Protein AF-A0A0X8HWQ6-F1 (afdb_monomer)

Structure (mmCIF, N/CA/C/O backbone):
data_AF-A0A0X8HWQ6-F1
#
_entry.id   AF-A0A0X8HWQ6-F1
#
loop_
_atom_site.group_PDB
_atom_site.id
_atom_site.type_symbol
_atom_site.label_atom_id
_atom_site.label_alt_id
_atom_site.label_comp_id
_atom_site.label_asym_id
_atom_site.label_entity_id
_atom_site.label_seq_id
_atom_site.pdbx_PDB_ins_code
_atom_site.Cartn_x
_atom_site.Cartn_y
_atom_site.Cartn_z
_atom_site.occupancy
_atom_site.B_iso_or_equiv
_atom_site.auth_seq_id
_atom_site.auth_comp_id
_atom_site.auth_asym_id
_atom_site.auth_atom_id
_atom_site.pdbx_PDB_model_num
ATOM 1 N N . MET A 1 1 ? 27.243 -14.480 8.368 1.00 62.34 1 MET A N 1
ATOM 2 C CA . MET A 1 1 ?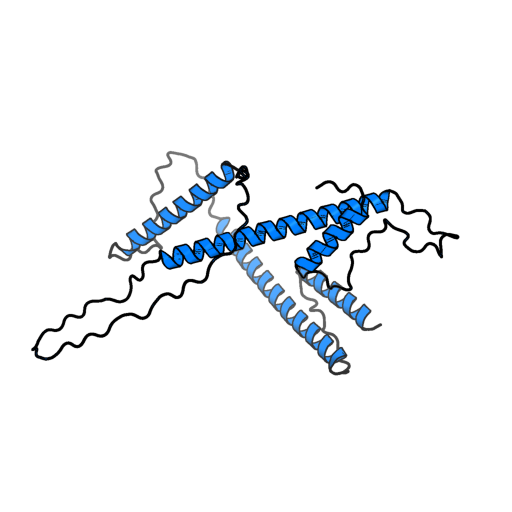 27.521 -14.953 7.000 1.00 62.34 1 MET A CA 1
ATOM 3 C C . MET A 1 1 ? 28.391 -13.895 6.353 1.00 62.34 1 MET A C 1
ATOM 5 O O . MET A 1 1 ? 27.913 -12.780 6.181 1.00 62.34 1 MET A O 1
ATOM 9 N N . LYS A 1 2 ? 29.676 -14.185 6.151 1.00 76.12 2 LYS A N 1
ATOM 10 C CA . LYS A 1 2 ? 30.555 -13.372 5.305 1.00 76.12 2 LYS A CA 1
ATOM 11 C C . LYS A 1 2 ? 30.780 -14.211 4.051 1.00 76.12 2 LYS A C 1
ATOM 13 O O . LYS A 1 2 ? 31.110 -15.381 4.201 1.00 76.12 2 LYS A O 1
ATOM 18 N N . TYR A 1 3 ? 30.517 -13.647 2.882 1.00 83.06 3 TYR A N 1
ATOM 19 C CA . TYR A 1 3 ? 30.797 -14.299 1.606 1.00 83.06 3 TYR A CA 1
ATOM 20 C C . TYR A 1 3 ? 32.154 -13.799 1.123 1.00 83.06 3 TYR A C 1
ATOM 22 O O . TYR A 1 3 ? 32.426 -12.601 1.227 1.00 83.06 3 TYR A O 1
ATOM 30 N N . GLU A 1 4 ? 33.009 -14.712 0.670 1.00 82.88 4 GLU A N 1
ATOM 31 C CA . GLU A 1 4 ? 34.334 -14.366 0.142 1.00 82.88 4 GLU A CA 1
ATOM 32 C C . GLU A 1 4 ? 34.218 -13.769 -1.261 1.00 82.88 4 GLU A C 1
ATOM 34 O O . GLU A 1 4 ? 34.945 -12.833 -1.596 1.00 82.88 4 GLU A O 1
ATOM 39 N N . ARG A 1 5 ? 33.240 -14.244 -2.044 1.00 86.19 5 ARG A N 1
ATOM 40 C CA . ARG A 1 5 ? 32.922 -13.739 -3.378 1.00 86.19 5 ARG A CA 1
ATOM 41 C C . ARG A 1 5 ? 31.515 -13.163 -3.432 1.00 86.19 5 ARG A C 1
ATOM 43 O O . ARG A 1 5 ? 30.609 -13.557 -2.698 1.00 86.19 5 ARG A O 1
ATOM 50 N N . LEU A 1 6 ? 31.348 -12.182 -4.310 1.00 83.94 6 LEU A N 1
ATOM 51 C CA . LEU A 1 6 ? 30.085 -11.480 -4.507 1.00 83.94 6 LEU A CA 1
ATOM 52 C C . LEU A 1 6 ? 29.064 -12.347 -5.266 1.00 83.94 6 LEU A C 1
ATOM 54 O O . LEU A 1 6 ? 27.869 -12.285 -4.988 1.00 83.94 6 LEU A O 1
ATOM 58 N N . GLU A 1 7 ? 29.563 -13.214 -6.143 1.00 85.06 7 GLU A N 1
ATOM 59 C CA . GLU A 1 7 ? 28.811 -14.243 -6.868 1.00 85.06 7 GLU A CA 1
ATOM 60 C C . GLU A 1 7 ? 28.155 -15.246 -5.914 1.00 85.06 7 GLU A C 1
ATOM 62 O O . GLU A 1 7 ? 26.958 -15.506 -6.017 1.00 85.06 7 GLU A O 1
ATOM 67 N N . ASP A 1 8 ? 28.896 -15.737 -4.915 1.00 88.88 8 ASP A N 1
ATOM 68 C CA . ASP A 1 8 ? 28.365 -16.644 -3.888 1.00 88.88 8 ASP A CA 1
ATOM 69 C C . ASP A 1 8 ? 27.225 -15.986 -3.098 1.00 88.88 8 ASP A C 1
ATOM 71 O O . ASP A 1 8 ? 26.228 -16.614 -2.738 1.00 88.88 8 ASP A O 1
ATOM 75 N N . ALA A 1 9 ? 27.348 -14.682 -2.832 1.00 88.94 9 ALA A N 1
ATOM 76 C CA . ALA A 1 9 ? 26.306 -13.927 -2.151 1.00 88.94 9 ALA A CA 1
ATOM 77 C C . ALA A 1 9 ? 25.065 -13.737 -3.040 1.00 88.94 9 ALA A C 1
ATOM 79 O O . ALA A 1 9 ? 23.938 -13.854 -2.553 1.00 88.94 9 ALA A O 1
ATOM 80 N N . ALA A 1 10 ? 25.260 -13.461 -4.332 1.00 88.62 10 ALA A N 1
ATOM 81 C CA . ALA A 1 10 ? 24.185 -13.288 -5.303 1.00 88.62 10 ALA A CA 1
ATOM 82 C C . ALA A 1 10 ? 23.425 -14.599 -5.557 1.00 88.62 10 ALA A C 1
ATOM 84 O O . ALA A 1 10 ? 22.195 -14.622 -5.493 1.00 88.62 10 ALA A O 1
ATOM 85 N N . THR A 1 11 ? 24.145 -15.703 -5.767 1.00 91.50 11 THR A N 1
ATOM 86 C CA . THR A 1 11 ? 23.572 -17.049 -5.929 1.00 91.50 11 THR A CA 1
ATOM 87 C C . THR A 1 11 ? 22.782 -17.463 -4.692 1.00 91.50 11 THR A C 1
ATOM 89 O O . THR A 1 11 ? 21.622 -17.858 -4.815 1.00 91.50 11 THR A O 1
ATOM 92 N N . PHE A 1 12 ? 23.335 -17.256 -3.492 1.00 92.81 12 PHE A N 1
ATOM 93 C CA . PHE A 1 12 ? 22.623 -17.515 -2.240 1.00 92.81 12 PHE A CA 1
ATOM 94 C C . PHE A 1 12 ? 21.320 -16.706 -2.120 1.00 92.81 12 PHE A C 1
ATOM 96 O O . PHE A 1 12 ? 20.290 -17.237 -1.696 1.00 92.81 12 PHE A O 1
ATOM 103 N N . ILE A 1 13 ? 21.341 -15.417 -2.478 1.00 91.44 13 ILE A N 1
ATOM 104 C CA . ILE A 1 13 ? 20.142 -14.568 -2.435 1.00 91.44 13 ILE A CA 1
ATOM 105 C C . ILE A 1 13 ? 19.110 -15.027 -3.468 1.00 91.44 13 ILE A C 1
ATOM 107 O O . ILE A 1 13 ? 17.935 -15.134 -3.118 1.00 91.44 13 ILE A O 1
ATOM 111 N N . ASN A 1 14 ? 19.532 -15.352 -4.691 1.00 91.38 14 ASN A N 1
ATOM 112 C CA . ASN A 1 14 ? 18.648 -15.859 -5.743 1.00 91.38 14 ASN A CA 1
ATOM 113 C C . ASN A 1 14 ? 17.977 -17.175 -5.322 1.00 91.38 14 ASN A C 1
ATOM 115 O O . ASN A 1 14 ? 16.756 -17.298 -5.426 1.00 91.38 14 ASN A O 1
ATOM 119 N N . GLU A 1 15 ? 18.725 -18.127 -4.752 1.00 93.44 15 GLU A N 1
ATOM 120 C CA . GLU A 1 15 ? 18.139 -19.355 -4.196 1.00 93.44 15 GLU A CA 1
ATOM 121 C C . GLU A 1 15 ? 17.117 -19.061 -3.097 1.00 93.44 15 GLU A C 1
ATOM 123 O O . GLU A 1 15 ? 16.050 -19.678 -3.045 1.00 93.44 15 GLU A O 1
ATOM 128 N N . ARG A 1 16 ? 17.428 -18.122 -2.198 1.00 91.81 16 ARG A N 1
ATOM 129 C CA . ARG A 1 16 ? 16.536 -17.774 -1.089 1.00 91.81 16 ARG A CA 1
ATOM 130 C C . ARG A 1 16 ? 15.257 -17.099 -1.580 1.00 91.81 16 ARG A C 1
ATOM 132 O O . ARG A 1 16 ? 14.184 -17.411 -1.068 1.00 91.81 16 ARG A O 1
ATOM 139 N N . LEU A 1 17 ? 15.357 -16.225 -2.579 1.00 90.50 17 LEU A N 1
ATOM 140 C CA . LEU A 1 17 ? 14.207 -15.586 -3.218 1.00 90.50 17 LEU A CA 1
ATOM 141 C C . LEU A 1 17 ? 13.327 -16.603 -3.953 1.00 90.50 17 LEU A C 1
ATOM 143 O O . LEU A 1 17 ? 12.106 -16.541 -3.806 1.00 90.50 17 LEU A O 1
ATOM 147 N N . ARG A 1 18 ? 13.922 -17.577 -4.655 1.00 93.12 18 ARG A N 1
ATOM 148 C CA . ARG A 1 18 ? 13.180 -18.686 -5.284 1.00 93.12 18 ARG A CA 1
ATOM 149 C C . ARG A 1 18 ? 12.477 -19.562 -4.255 1.00 93.12 18 ARG A C 1
ATOM 151 O O . ARG A 1 18 ? 11.286 -19.817 -4.389 1.00 93.12 18 ARG A O 1
ATOM 158 N N . ARG A 1 19 ? 13.166 -19.960 -3.176 1.00 92.00 19 ARG A N 1
ATOM 159 C CA . ARG A 1 19 ? 12.548 -20.742 -2.082 1.00 92.00 19 ARG A CA 1
ATOM 160 C C . ARG A 1 19 ? 11.380 -20.009 -1.425 1.00 92.00 19 ARG A C 1
ATOM 162 O O . ARG A 1 19 ? 10.446 -20.653 -0.962 1.00 92.00 19 ARG A O 1
ATOM 169 N N . ALA A 1 20 ? 11.437 -18.681 -1.372 1.00 88.69 20 ALA A N 1
ATOM 170 C CA . ALA A 1 20 ? 10.355 -17.854 -0.855 1.00 88.69 20 ALA A CA 1
ATOM 171 C C . ALA A 1 20 ? 9.254 -17.553 -1.895 1.00 88.69 20 ALA A C 1
ATOM 173 O O . ALA A 1 20 ? 8.233 -16.972 -1.535 1.00 88.69 20 ALA A O 1
ATOM 174 N N . GLY A 1 21 ? 9.436 -17.953 -3.159 1.00 91.38 21 GLY A N 1
ATOM 175 C CA . GLY A 1 21 ? 8.478 -17.741 -4.246 1.00 91.38 21 GLY A CA 1
ATOM 176 C C . GLY A 1 21 ? 8.440 -16.313 -4.797 1.00 91.38 21 GLY A C 1
ATOM 177 O O . GLY A 1 21 ? 7.489 -15.961 -5.488 1.00 91.38 21 GLY A O 1
ATOM 178 N N . TYR A 1 22 ? 9.440 -15.479 -4.492 1.00 89.50 22 TYR A N 1
ATOM 179 C CA . TYR A 1 22 ? 9.511 -14.095 -4.985 1.00 89.50 22 TYR A CA 1
ATOM 180 C C . TYR A 1 22 ? 10.109 -13.977 -6.389 1.00 89.50 22 TYR A C 1
ATOM 182 O O . TYR A 1 22 ? 9.910 -12.959 -7.042 1.00 89.50 22 TYR A O 1
ATOM 190 N N . LEU A 1 23 ? 10.855 -14.990 -6.830 1.00 90.06 23 LEU A N 1
ATOM 191 C CA . LEU A 1 23 ? 11.554 -15.015 -8.112 1.00 90.06 23 LEU A CA 1
ATOM 192 C C . LEU A 1 23 ? 11.145 -16.273 -8.879 1.00 90.06 23 LEU A C 1
ATOM 194 O O . LEU A 1 23 ? 11.060 -17.348 -8.276 1.00 90.06 23 LEU A O 1
ATOM 198 N N . ARG A 1 24 ? 10.913 -16.157 -10.189 1.00 88.06 24 ARG A N 1
ATOM 199 C CA . ARG A 1 24 ? 10.681 -17.329 -11.053 1.00 88.06 24 ARG A CA 1
ATOM 200 C C . ARG A 1 24 ? 11.999 -18.069 -11.304 1.00 88.06 24 ARG A C 1
ATOM 202 O O . ARG A 1 24 ? 13.070 -17.480 -11.198 1.00 88.06 24 ARG A O 1
ATOM 209 N N . ASP A 1 25 ? 11.938 -19.344 -11.692 1.00 84.62 25 ASP A N 1
ATOM 210 C CA . ASP A 1 25 ? 13.147 -20.159 -11.925 1.00 84.62 25 ASP A CA 1
ATOM 211 C C . ASP A 1 25 ? 14.063 -19.595 -13.025 1.00 84.62 25 ASP A C 1
ATOM 213 O O . ASP A 1 25 ? 15.276 -19.799 -12.991 1.00 84.62 25 ASP A O 1
ATOM 217 N N . ILE A 1 26 ? 13.480 -18.846 -13.964 1.00 81.31 26 ILE A N 1
ATOM 218 C CA . ILE A 1 26 ? 14.158 -18.239 -15.120 1.00 81.31 26 ILE A CA 1
ATOM 219 C C . ILE A 1 26 ? 14.784 -16.882 -14.759 1.00 81.31 26 ILE A C 1
ATOM 221 O O . ILE A 1 26 ? 15.701 -16.414 -15.426 1.00 81.31 26 ILE A O 1
ATOM 225 N N . GLU A 1 27 ? 14.306 -16.241 -13.696 1.00 82.50 27 GLU A N 1
ATOM 226 C CA . GLU A 1 27 ? 14.767 -14.922 -13.285 1.00 82.50 27 GLU A CA 1
ATOM 227 C C . GLU A 1 27 ? 15.983 -15.058 -12.355 1.00 82.50 27 GLU A C 1
ATOM 229 O O . GLU A 1 27 ? 16.068 -15.952 -11.501 1.00 82.50 27 GLU A O 1
ATOM 234 N N . THR A 1 28 ? 16.955 -14.165 -12.526 1.00 85.62 28 THR A N 1
ATOM 235 C CA . THR A 1 28 ? 18.129 -14.031 -11.661 1.00 85.62 28 THR A CA 1
ATOM 236 C C . THR A 1 28 ? 18.442 -12.557 -11.476 1.00 85.62 28 THR A C 1
ATOM 238 O O . THR A 1 28 ? 18.356 -11.760 -12.409 1.00 85.62 28 THR A O 1
ATOM 241 N N . ILE A 1 29 ? 18.814 -12.172 -10.257 1.00 82.31 29 ILE A N 1
ATOM 242 C CA . ILE A 1 29 ? 19.388 -10.848 -10.037 1.00 82.31 29 ILE A CA 1
ATOM 243 C C . ILE A 1 29 ? 20.798 -10.888 -10.622 1.00 82.31 29 ILE A C 1
ATOM 245 O O . ILE A 1 29 ? 21.680 -11.550 -10.070 1.00 82.31 29 ILE A O 1
ATOM 249 N N . CYS A 1 30 ? 20.983 -10.221 -11.760 1.00 77.38 30 CYS A N 1
ATOM 250 C CA . CYS A 1 30 ? 22.290 -10.035 -12.371 1.00 77.38 30 CYS A CA 1
ATOM 251 C C . CYS A 1 30 ? 23.086 -9.044 -11.528 1.00 77.38 30 CYS A C 1
ATOM 253 O O . CYS A 1 30 ? 22.694 -7.889 -11.359 1.00 77.38 30 CYS A O 1
ATOM 255 N N . VAL A 1 31 ? 24.207 -9.509 -10.992 1.00 77.88 31 VAL A N 1
ATOM 256 C CA . VAL A 1 31 ? 25.159 -8.672 -10.275 1.00 77.88 31 VAL A CA 1
ATOM 257 C C . VAL A 1 31 ? 26.395 -8.557 -11.156 1.00 77.88 31 VAL A C 1
ATOM 259 O O . VAL A 1 31 ? 26.845 -9.566 -11.696 1.00 77.88 31 VAL A O 1
ATOM 262 N N . HIS A 1 32 ? 26.918 -7.348 -11.359 1.00 68.69 32 HIS A N 1
ATOM 263 C CA . HIS A 1 32 ? 27.832 -7.018 -12.465 1.00 68.69 32 HIS A CA 1
ATOM 264 C C . HIS A 1 32 ? 29.280 -7.492 -12.214 1.00 68.69 32 HIS A C 1
ATOM 266 O O . HIS A 1 32 ? 30.237 -6.915 -12.722 1.00 68.69 32 HIS A O 1
ATOM 272 N N . GLY A 1 33 ? 29.446 -8.541 -11.406 1.00 59.03 33 GLY A N 1
ATOM 273 C CA . GLY A 1 33 ? 30.730 -9.041 -10.928 1.00 59.03 33 GLY A CA 1
ATOM 274 C C . GLY A 1 33 ? 31.423 -10.070 -11.821 1.00 59.03 33 GLY A C 1
ATOM 275 O O . GLY A 1 33 ? 32.586 -10.346 -11.555 1.00 59.03 33 GLY A O 1
ATOM 276 N N . ALA A 1 34 ? 30.771 -10.610 -12.859 1.00 49.91 34 ALA A N 1
ATOM 277 C CA . ALA A 1 34 ? 31.347 -11.687 -13.668 1.00 49.91 34 ALA A CA 1
ATOM 278 C C . ALA A 1 34 ? 31.183 -11.457 -15.185 1.00 49.91 34 ALA A C 1
ATOM 280 O O . ALA A 1 34 ? 30.053 -11.408 -15.679 1.00 49.91 34 ALA A O 1
ATOM 281 N N . PRO A 1 35 ? 32.283 -11.368 -15.956 1.00 52.19 35 PRO A N 1
ATOM 282 C CA . PRO A 1 35 ? 32.250 -11.530 -17.402 1.00 52.19 35 PRO A CA 1
ATOM 283 C C . PRO A 1 35 ? 32.156 -13.027 -17.743 1.00 52.19 35 PRO A C 1
ATOM 285 O O . PRO A 1 35 ? 33.162 -13.674 -18.010 1.00 52.19 35 PRO A O 1
ATOM 288 N N . GLU A 1 36 ? 30.954 -13.608 -17.766 1.00 53.09 36 GLU A N 1
ATOM 289 C CA . GLU A 1 36 ? 30.763 -15.005 -18.214 1.00 53.09 36 GLU A CA 1
ATOM 290 C C . GLU A 1 36 ? 30.677 -15.158 -19.748 1.00 53.09 36 GLU A C 1
ATOM 292 O O . GLU A 1 36 ? 30.089 -16.097 -20.280 1.00 53.09 36 GLU A O 1
ATOM 297 N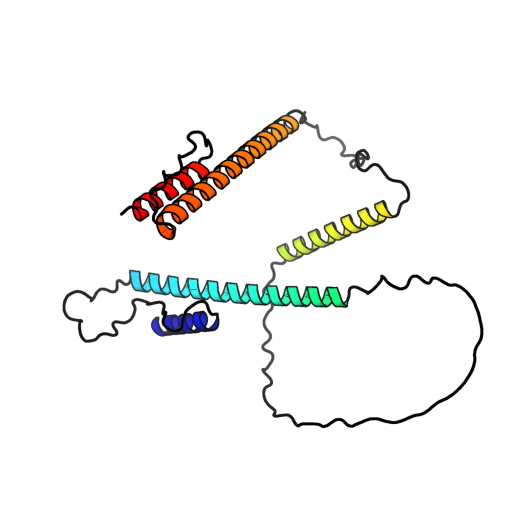 N . SER A 1 37 ? 31.293 -14.251 -20.507 1.00 47.66 37 SER A N 1
ATOM 298 C CA . SER A 1 37 ? 31.508 -14.459 -21.941 1.00 47.66 37 SER A CA 1
ATOM 299 C C . SER A 1 37 ? 32.945 -14.123 -22.324 1.00 47.66 37 SER A C 1
ATOM 301 O O . SER A 1 37 ? 33.258 -12.955 -22.551 1.00 47.66 37 SER A O 1
ATOM 303 N N . PRO A 1 38 ? 33.822 -15.136 -22.461 1.00 52.59 38 PRO A N 1
ATOM 304 C CA . PRO A 1 38 ? 35.199 -14.942 -22.916 1.00 52.59 38 PRO A CA 1
ATOM 305 C C . PRO A 1 38 ? 35.308 -14.565 -24.408 1.00 52.59 38 PRO A C 1
ATOM 307 O O . PRO A 1 38 ? 36.411 -14.480 -24.931 1.00 52.59 38 PRO A O 1
ATOM 310 N N . LEU A 1 39 ? 34.191 -14.342 -25.112 1.00 49.22 39 LEU A N 1
ATOM 311 C CA . LEU A 1 39 ? 34.161 -14.159 -26.568 1.00 49.22 39 LEU A CA 1
ATOM 312 C C . LEU A 1 39 ? 33.978 -12.709 -27.049 1.00 49.22 39 LEU A C 1
ATOM 314 O O . LEU A 1 39 ? 33.968 -12.484 -28.254 1.00 49.22 39 LEU A O 1
ATOM 318 N N . LEU A 1 40 ? 33.871 -11.721 -26.151 1.00 48.75 40 LEU A N 1
ATOM 319 C CA . LEU A 1 40 ? 33.749 -10.296 -26.517 1.00 48.75 40 LEU A CA 1
ATOM 320 C C . LEU A 1 40 ? 34.582 -9.376 -25.601 1.00 48.75 40 LEU A C 1
ATOM 322 O O . LEU A 1 40 ? 34.120 -8.324 -25.166 1.00 48.75 40 LEU A O 1
ATOM 326 N N . ALA A 1 41 ? 35.813 -9.779 -25.276 1.00 46.72 41 ALA A N 1
ATOM 327 C CA . ALA A 1 41 ? 36.667 -9.061 -24.324 1.00 46.72 41 ALA A CA 1
ATOM 328 C C . ALA A 1 41 ? 37.447 -7.862 -24.907 1.00 46.72 41 ALA A C 1
ATOM 330 O O . ALA A 1 41 ? 38.094 -7.151 -24.144 1.00 46.72 41 ALA A O 1
ATOM 331 N N . ASP A 1 42 ? 37.379 -7.587 -26.214 1.00 49.12 42 ASP A N 1
ATOM 332 C CA . ASP A 1 42 ? 38.475 -6.843 -26.852 1.00 49.12 42 ASP A CA 1
ATOM 333 C C . ASP A 1 42 ? 38.252 -5.374 -27.221 1.00 49.12 42 ASP A C 1
ATOM 335 O O . ASP A 1 42 ? 39.160 -4.794 -27.805 1.00 49.12 42 ASP A O 1
ATOM 339 N N . THR A 1 43 ? 37.144 -4.694 -26.885 1.00 49.19 43 THR A N 1
ATOM 340 C CA . THR A 1 43 ? 37.052 -3.271 -27.314 1.00 49.19 43 THR A CA 1
ATOM 341 C C . THR A 1 43 ? 36.463 -2.205 -26.390 1.00 49.19 43 THR A C 1
ATOM 343 O O . THR A 1 43 ? 36.720 -1.038 -26.668 1.00 49.19 43 THR A O 1
ATOM 346 N N . ALA A 1 44 ? 35.775 -2.491 -25.275 1.00 48.50 44 ALA A N 1
ATOM 347 C CA . ALA A 1 44 ? 35.334 -1.394 -24.378 1.00 48.50 44 ALA A CA 1
ATOM 348 C C . ALA A 1 44 ? 34.903 -1.780 -22.945 1.00 48.50 44 ALA A C 1
ATOM 350 O O . ALA A 1 44 ? 34.480 -0.913 -22.183 1.00 48.50 44 ALA A O 1
ATOM 351 N N . ALA A 1 45 ? 34.967 -3.054 -22.549 1.00 49.66 45 ALA A N 1
ATOM 352 C CA . ALA A 1 45 ? 34.210 -3.576 -21.399 1.00 49.66 45 ALA A CA 1
ATOM 353 C C . ALA A 1 45 ? 35.031 -3.778 -20.103 1.00 49.66 45 ALA A C 1
ATOM 355 O O . ALA A 1 45 ? 34.676 -4.597 -19.260 1.00 49.66 45 ALA A O 1
ATOM 356 N N . GLY A 1 46 ? 36.142 -3.053 -19.936 1.00 50.78 46 GLY A N 1
ATOM 357 C CA . GLY A 1 46 ? 37.135 -3.302 -18.879 1.00 50.78 46 GLY A CA 1
ATOM 358 C C . GLY A 1 46 ? 37.044 -2.444 -17.611 1.00 50.78 46 GLY A C 1
ATOM 359 O O . GLY A 1 46 ? 37.951 -2.513 -16.789 1.00 50.78 46 GLY A O 1
ATOM 360 N N . LEU A 1 47 ? 36.004 -1.624 -17.425 1.00 55.38 47 LEU A N 1
ATOM 361 C CA . LEU A 1 47 ? 35.813 -0.855 -16.187 1.00 55.38 47 LEU A CA 1
ATOM 362 C C . LEU A 1 47 ? 34.459 -1.182 -15.548 1.00 55.38 47 LEU A C 1
ATOM 364 O O . LEU A 1 47 ? 33.535 -0.369 -15.534 1.00 55.38 47 LEU A O 1
ATOM 368 N N . VAL A 1 48 ? 34.355 -2.362 -14.932 1.00 60.00 48 VAL A N 1
ATOM 369 C CA . VAL A 1 48 ? 33.481 -2.471 -13.758 1.00 60.00 48 VAL A CA 1
ATOM 370 C C . VAL A 1 48 ? 34.102 -1.551 -12.711 1.00 60.00 48 VAL A C 1
ATOM 372 O O . VAL A 1 48 ? 35.110 -1.878 -12.089 1.00 60.00 48 VAL A O 1
ATOM 375 N N . THR A 1 49 ? 33.567 -0.337 -12.596 1.00 73.38 49 THR A N 1
ATOM 376 C CA . THR A 1 49 ? 34.073 0.655 -11.646 1.00 73.38 49 THR A CA 1
ATOM 377 C C . THR A 1 49 ? 33.959 0.097 -10.227 1.00 73.38 49 THR A C 1
ATOM 379 O O . THR A 1 49 ? 32.972 -0.551 -9.881 1.00 73.38 49 THR A O 1
ATOM 382 N N . GLU A 1 50 ? 34.942 0.359 -9.364 1.00 75.88 50 GLU A N 1
ATOM 383 C CA . GLU A 1 50 ? 34.876 -0.029 -7.943 1.00 75.88 50 GLU A CA 1
ATOM 384 C C . GLU A 1 50 ? 33.578 0.460 -7.269 1.00 75.88 50 GLU A C 1
ATOM 386 O O . GLU A 1 50 ? 33.035 -0.200 -6.380 1.00 75.88 50 GLU A O 1
ATOM 391 N N . ALA A 1 51 ? 33.037 1.583 -7.753 1.00 78.00 51 ALA A N 1
ATOM 392 C CA . ALA A 1 51 ? 31.734 2.118 -7.376 1.00 78.00 51 ALA A CA 1
ATOM 393 C C . ALA A 1 51 ? 30.576 1.144 -7.665 1.00 78.00 51 ALA A C 1
ATOM 395 O O . ALA A 1 51 ? 29.691 0.989 -6.822 1.00 78.00 51 ALA A O 1
ATOM 396 N N . GLN A 1 52 ? 30.596 0.446 -8.804 1.00 80.88 52 GLN A N 1
ATOM 397 C CA . GLN A 1 52 ? 29.586 -0.553 -9.152 1.00 80.88 52 GLN A CA 1
ATOM 398 C C . GLN A 1 52 ? 29.654 -1.761 -8.214 1.00 80.88 52 GLN A C 1
ATOM 400 O O . GLN A 1 52 ? 28.631 -2.192 -7.691 1.00 80.88 52 GLN A O 1
ATOM 405 N N . ILE A 1 53 ? 30.860 -2.248 -7.905 1.00 82.50 53 ILE A N 1
ATOM 406 C CA . ILE A 1 53 ? 31.054 -3.351 -6.948 1.00 82.50 53 ILE A CA 1
ATOM 407 C C . ILE A 1 53 ? 30.570 -2.943 -5.549 1.00 82.50 53 ILE A C 1
ATOM 409 O O . ILE A 1 53 ? 29.965 -3.744 -4.831 1.00 82.50 53 ILE A O 1
ATOM 413 N N . ALA A 1 54 ? 30.825 -1.700 -5.133 1.00 83.94 54 ALA A N 1
ATOM 414 C CA . ALA A 1 54 ? 30.327 -1.174 -3.865 1.00 83.94 54 ALA A CA 1
ATOM 415 C C . ALA A 1 54 ? 28.791 -1.088 -3.839 1.00 83.94 54 ALA A C 1
ATOM 417 O O . ALA A 1 54 ? 28.178 -1.455 -2.831 1.00 83.94 54 ALA A O 1
ATOM 418 N N . ASN A 1 55 ? 28.174 -0.663 -4.944 1.00 86.06 55 ASN A N 1
ATOM 419 C CA . ASN A 1 55 ? 26.722 -0.615 -5.093 1.00 86.06 55 ASN A CA 1
ATOM 420 C C . ASN A 1 55 ? 26.109 -2.023 -5.033 1.00 86.06 55 ASN A C 1
ATOM 422 O O . ASN A 1 55 ? 25.207 -2.279 -4.237 1.00 86.06 55 ASN A O 1
ATOM 426 N N . ASP A 1 56 ? 26.683 -2.976 -5.761 1.00 86.56 56 ASP A N 1
ATOM 427 C CA . ASP A 1 56 ? 26.245 -4.369 -5.774 1.00 86.56 56 ASP A CA 1
ATOM 428 C C . ASP A 1 56 ? 26.335 -5.013 -4.374 1.00 86.56 56 ASP A C 1
ATOM 430 O O . ASP A 1 56 ? 25.400 -5.680 -3.918 1.00 86.56 56 ASP A O 1
ATOM 434 N N . LYS A 1 57 ? 27.410 -4.741 -3.618 1.00 87.94 57 LYS A N 1
ATOM 435 C CA . LYS A 1 57 ? 27.527 -5.150 -2.202 1.00 87.94 57 LYS A CA 1
ATOM 436 C C . LYS A 1 57 ? 26.416 -4.555 -1.340 1.00 87.94 57 LYS A C 1
ATOM 438 O O . LYS A 1 57 ? 25.905 -5.234 -0.442 1.00 87.94 57 LYS A O 1
ATOM 443 N N . LEU A 1 58 ? 26.064 -3.292 -1.573 1.00 88.94 58 LEU A N 1
ATOM 444 C CA . LEU A 1 58 ? 24.994 -2.617 -0.849 1.00 88.94 58 LEU A CA 1
ATOM 445 C C . LEU A 1 58 ? 23.641 -3.259 -1.166 1.00 88.94 58 LEU A C 1
ATOM 447 O O . LEU A 1 58 ? 22.923 -3.593 -0.224 1.00 88.94 58 LEU A O 1
ATOM 451 N N . VAL A 1 59 ? 23.339 -3.515 -2.441 1.00 88.62 59 VAL A N 1
ATOM 452 C CA . VAL A 1 59 ? 22.108 -4.191 -2.893 1.00 88.62 59 VAL A CA 1
ATOM 453 C C . VAL A 1 59 ? 21.984 -5.591 -2.284 1.00 88.62 59 VAL A C 1
ATOM 455 O O . VAL A 1 59 ? 20.952 -5.943 -1.714 1.00 88.62 59 VAL A O 1
ATOM 458 N N . ILE A 1 60 ? 23.053 -6.384 -2.311 1.00 88.00 60 ILE A N 1
ATOM 459 C CA . ILE A 1 60 ? 23.086 -7.719 -1.691 1.00 88.00 60 ILE A CA 1
ATOM 460 C C . ILE A 1 60 ? 22.813 -7.626 -0.181 1.00 88.00 60 ILE A C 1
ATOM 462 O O . ILE A 1 60 ? 22.049 -8.416 0.384 1.00 88.00 60 ILE A O 1
ATOM 466 N N . ASN A 1 61 ? 23.408 -6.645 0.501 1.00 90.38 61 ASN A N 1
ATOM 467 C CA . ASN A 1 61 ? 23.221 -6.458 1.939 1.00 90.38 61 ASN A CA 1
ATOM 468 C C . ASN A 1 61 ? 21.791 -6.007 2.281 1.00 90.38 61 ASN A C 1
ATOM 470 O O . ASN A 1 61 ? 21.193 -6.530 3.227 1.00 90.38 61 ASN A O 1
ATOM 474 N N . THR A 1 62 ? 21.220 -5.073 1.517 1.00 91.00 62 THR A N 1
ATOM 475 C CA . THR A 1 62 ? 19.837 -4.621 1.717 1.00 91.00 62 THR A CA 1
ATOM 476 C C . THR A 1 62 ? 18.853 -5.758 1.466 1.00 91.00 62 THR A C 1
ATOM 478 O O . THR A 1 62 ? 18.030 -6.023 2.343 1.00 91.00 62 THR A O 1
ATOM 481 N N . LEU A 1 63 ? 18.993 -6.510 0.370 1.00 90.38 63 LEU A N 1
ATOM 482 C CA . LEU A 1 63 ? 18.158 -7.681 0.080 1.00 90.38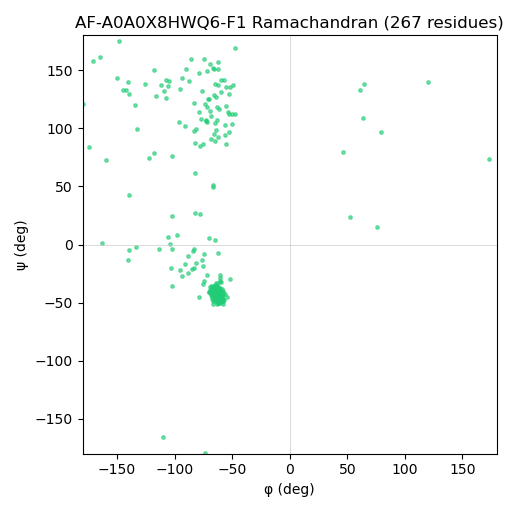 63 LEU A CA 1
ATOM 483 C C . LEU A 1 63 ? 18.231 -8.727 1.193 1.00 90.38 63 LEU A C 1
ATOM 485 O O . LEU A 1 63 ? 17.202 -9.191 1.684 1.00 90.38 63 LEU A O 1
ATOM 489 N N . ASN A 1 64 ? 19.433 -9.055 1.668 1.00 90.00 64 ASN A N 1
ATOM 490 C CA . ASN A 1 64 ? 19.587 -10.011 2.760 1.00 90.00 64 ASN A CA 1
ATOM 491 C C . ASN A 1 64 ? 18.938 -9.510 4.066 1.00 90.00 64 ASN A C 1
ATOM 493 O O . ASN A 1 64 ? 18.291 -10.283 4.776 1.00 90.00 64 ASN A O 1
ATOM 497 N N . LYS A 1 65 ? 19.071 -8.217 4.394 1.00 92.38 65 LYS A N 1
ATOM 498 C CA . LYS A 1 65 ? 18.395 -7.614 5.556 1.00 92.38 65 LYS A CA 1
ATOM 499 C C . LYS A 1 65 ? 16.875 -7.677 5.425 1.00 92.38 65 LYS A C 1
ATOM 501 O O . LYS A 1 65 ? 16.216 -8.039 6.398 1.00 92.38 65 LYS A O 1
ATOM 506 N N . LEU A 1 66 ? 16.335 -7.374 4.246 1.00 92.12 66 LEU A N 1
ATOM 507 C CA . LEU A 1 66 ? 14.899 -7.433 3.976 1.00 92.12 66 LEU A CA 1
ATOM 508 C C . LEU A 1 66 ? 14.370 -8.863 4.100 1.00 92.12 66 LEU A C 1
ATOM 510 O O . LEU A 1 66 ? 13.399 -9.081 4.820 1.00 92.12 66 LEU A O 1
ATOM 514 N N . LEU A 1 67 ? 15.054 -9.845 3.509 1.00 91.81 67 LEU A N 1
ATOM 515 C CA . LEU A 1 67 ? 14.684 -11.259 3.624 1.00 91.81 67 LEU A CA 1
ATOM 516 C C . LEU A 1 67 ? 14.675 -11.737 5.080 1.00 91.81 67 LEU A C 1
ATOM 518 O O . LEU A 1 67 ? 13.715 -12.361 5.527 1.00 91.81 67 LEU A O 1
ATOM 522 N N . ASN A 1 68 ? 15.700 -11.381 5.860 1.00 91.44 68 ASN A N 1
ATOM 523 C CA . ASN A 1 68 ? 15.732 -11.697 7.290 1.00 91.44 68 ASN A CA 1
ATOM 524 C C . ASN A 1 68 ? 14.601 -10.995 8.066 1.00 91.44 68 ASN A C 1
ATOM 526 O O . ASN A 1 68 ? 14.042 -11.576 8.997 1.00 91.44 68 ASN A O 1
ATOM 530 N N . GLY A 1 69 ? 14.263 -9.757 7.692 1.00 92.94 69 GLY A N 1
ATOM 531 C CA . GLY A 1 69 ? 13.155 -9.004 8.276 1.00 92.94 69 GLY A CA 1
ATOM 532 C C . GLY A 1 69 ? 11.800 -9.658 8.005 1.00 92.94 69 GLY A C 1
ATOM 533 O O . GLY A 1 69 ? 11.015 -9.843 8.935 1.00 92.94 69 GLY A O 1
ATOM 534 N N . ILE A 1 70 ? 11.557 -10.075 6.762 1.00 92.75 70 ILE A N 1
ATOM 535 C CA . ILE A 1 70 ? 10.341 -10.791 6.355 1.00 92.75 70 ILE A CA 1
ATOM 536 C C . ILE A 1 70 ? 10.213 -12.108 7.127 1.00 92.75 70 ILE A C 1
ATOM 538 O O . ILE A 1 70 ? 9.171 -12.360 7.728 1.00 92.75 70 ILE A O 1
ATOM 542 N N . GLU A 1 71 ? 11.275 -12.914 7.207 1.00 92.88 71 GLU A N 1
ATOM 543 C CA . GLU A 1 71 ? 11.249 -14.172 7.968 1.00 92.88 71 GLU A CA 1
ATOM 544 C C . GLU A 1 71 ? 10.987 -13.955 9.466 1.00 92.88 71 GLU A C 1
ATOM 546 O O . GLU A 1 71 ? 10.286 -14.747 10.105 1.00 92.88 71 GLU A O 1
ATOM 551 N N . ALA A 1 72 ? 11.541 -12.891 10.055 1.00 93.19 72 ALA A N 1
ATOM 552 C CA . ALA A 1 72 ? 11.288 -12.544 11.450 1.00 93.19 72 ALA A CA 1
ATOM 553 C C . ALA A 1 72 ? 9.819 -12.149 11.675 1.00 93.19 72 ALA A C 1
ATOM 555 O O . ALA A 1 72 ? 9.197 -12.620 12.632 1.00 93.19 72 ALA A O 1
ATOM 556 N N . LEU A 1 73 ? 9.251 -11.342 10.774 1.00 94.31 73 LEU A N 1
ATOM 557 C CA . LEU A 1 73 ? 7.841 -10.953 10.815 1.00 94.31 73 LEU A CA 1
ATOM 558 C C . LEU A 1 73 ? 6.913 -12.154 10.609 1.00 94.31 73 LEU A C 1
ATOM 560 O O . LEU A 1 73 ? 5.948 -12.308 11.355 1.00 94.31 73 LEU A O 1
ATOM 564 N N . GLN A 1 74 ? 7.233 -13.054 9.679 1.00 94.44 74 GLN A N 1
ATOM 565 C CA . GLN A 1 74 ? 6.469 -14.280 9.450 1.00 94.44 74 GLN A CA 1
ATOM 566 C C . GLN A 1 74 ? 6.476 -15.187 10.690 1.00 94.44 74 GLN A C 1
ATOM 568 O O . GLN A 1 74 ? 5.427 -15.679 11.111 1.00 94.44 74 GLN A O 1
ATOM 573 N N . LYS A 1 75 ? 7.631 -15.347 11.349 1.00 94.06 75 LYS A N 1
ATOM 574 C CA . LYS A 1 75 ? 7.726 -16.067 12.633 1.00 94.06 75 LYS A CA 1
ATOM 575 C C . LYS A 1 75 ? 6.893 -15.401 13.727 1.00 94.06 75 LYS A C 1
ATOM 577 O O . LYS A 1 75 ? 6.249 -16.094 14.515 1.00 94.06 75 LYS A O 1
ATOM 582 N N . GLN A 1 76 ? 6.889 -14.071 13.785 1.00 95.81 76 GLN A N 1
ATOM 583 C CA . GLN A 1 76 ? 6.084 -13.322 14.748 1.00 95.81 76 GLN A CA 1
ATOM 584 C C . GLN A 1 76 ? 4.583 -13.503 14.497 1.00 95.81 76 GLN A C 1
ATOM 586 O O . GLN A 1 76 ? 3.832 -13.679 15.457 1.00 95.81 76 GLN A O 1
ATOM 591 N N . LEU A 1 77 ? 4.157 -13.505 13.234 1.00 95.00 77 LEU A N 1
ATOM 592 C CA . LEU A 1 77 ? 2.772 -13.744 12.840 1.00 95.00 77 LEU A CA 1
ATOM 593 C C . LEU A 1 77 ? 2.327 -15.148 13.268 1.00 95.00 77 LEU A C 1
ATOM 595 O O . LEU A 1 77 ? 1.349 -15.275 14.002 1.00 95.00 77 LEU A O 1
ATOM 599 N N . LEU A 1 78 ? 3.108 -16.183 12.948 1.00 96.50 78 LEU A N 1
ATOM 600 C CA . LEU A 1 78 ? 2.827 -17.561 13.375 1.00 96.50 78 LEU A CA 1
ATOM 601 C C . LEU A 1 78 ? 2.746 -17.700 14.905 1.00 96.50 78 LEU A C 1
ATOM 603 O O . LEU A 1 78 ? 1.872 -18.390 15.435 1.00 96.50 78 LEU A O 1
ATOM 607 N N . ALA A 1 79 ? 3.621 -17.012 15.644 1.00 94.56 79 ALA A N 1
ATOM 608 C CA . ALA A 1 79 ? 3.571 -16.995 17.105 1.00 94.56 79 ALA A CA 1
ATOM 609 C C . ALA A 1 79 ? 2.300 -16.308 17.642 1.00 94.56 79 ALA A C 1
ATOM 611 O O . ALA A 1 79 ? 1.718 -16.758 18.635 1.00 94.56 79 ALA A O 1
ATOM 612 N N . GLN A 1 80 ? 1.849 -15.229 16.994 1.00 95.56 80 GLN A N 1
ATOM 613 C CA . GLN A 1 80 ? 0.598 -14.553 17.342 1.00 95.56 80 GLN A CA 1
ATOM 614 C C . GLN A 1 80 ? -0.621 -15.424 17.037 1.00 95.56 80 GLN A C 1
ATOM 616 O O . GLN A 1 80 ? -1.504 -15.535 17.887 1.00 95.56 80 GLN A O 1
ATOM 621 N N . GLU A 1 81 ? -0.649 -16.100 15.891 1.00 95.69 81 GLU A N 1
ATOM 622 C CA . GLU A 1 81 ? -1.710 -17.049 15.545 1.00 95.69 81 GLU A CA 1
ATOM 623 C C . GLU A 1 81 ? -1.788 -18.208 16.541 1.00 95.69 81 GLU A C 1
ATOM 625 O O . GLU A 1 81 ? -2.876 -18.556 17.004 1.00 95.69 81 GLU A O 1
ATOM 630 N N . GLY A 1 82 ? -0.641 -18.771 16.936 1.00 95.12 82 GLY A N 1
ATOM 631 C CA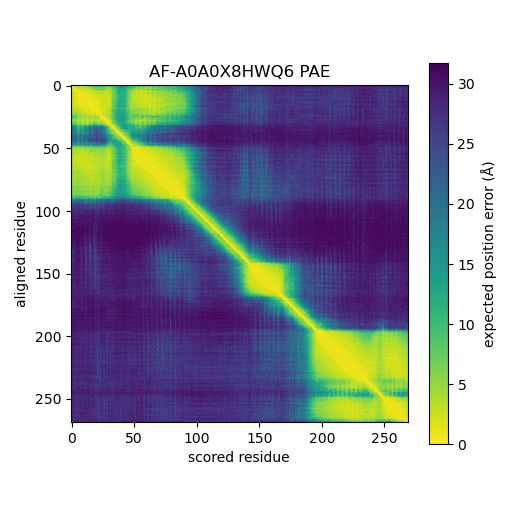 . GLY A 1 82 ? -0.578 -19.801 17.974 1.00 95.12 82 GLY A CA 1
ATOM 632 C C . GLY A 1 82 ? -1.167 -19.317 19.300 1.00 95.12 82 GLY A C 1
ATOM 633 O O . GLY A 1 82 ? -1.972 -20.013 19.923 1.00 95.12 82 GLY A O 1
ATOM 634 N N . ARG A 1 83 ? -0.851 -18.078 19.692 1.00 95.00 83 ARG A N 1
ATOM 635 C CA . ARG A 1 83 ? -1.417 -17.449 20.892 1.00 95.00 83 ARG A CA 1
ATOM 636 C C . ARG A 1 83 ? -2.926 -17.227 20.780 1.00 95.00 83 ARG A C 1
ATOM 638 O O . ARG A 1 83 ? -3.634 -17.441 21.760 1.00 95.00 83 ARG A O 1
ATOM 645 N N . ILE A 1 84 ? -3.429 -16.810 19.618 1.00 92.94 84 ILE A N 1
ATOM 646 C CA . ILE A 1 84 ? -4.871 -16.642 19.382 1.00 92.94 84 ILE A CA 1
ATOM 647 C C . ILE A 1 84 ? -5.580 -17.994 19.486 1.00 92.94 84 ILE A C 1
ATOM 649 O O . ILE A 1 84 ? -6.585 -18.090 20.186 1.00 92.94 84 ILE A O 1
ATOM 653 N N . LYS A 1 85 ? -5.034 -19.049 18.871 1.00 94.75 85 LYS A N 1
ATOM 654 C CA . LYS A 1 85 ? -5.577 -20.414 18.972 1.00 94.75 85 LYS A CA 1
ATOM 655 C C . LYS A 1 85 ? -5.592 -20.914 20.417 1.00 94.75 85 LYS A C 1
ATOM 657 O O . LYS A 1 85 ? -6.573 -21.520 20.841 1.00 94.75 85 LYS A O 1
ATOM 662 N N . GLN A 1 86 ? -4.548 -20.628 21.195 1.00 93.56 86 GLN A N 1
ATOM 663 C CA . GLN A 1 86 ? -4.520 -20.960 22.619 1.00 93.56 86 GLN A CA 1
ATOM 664 C C . GLN A 1 86 ? -5.601 -20.198 23.396 1.00 93.56 86 GLN A C 1
ATOM 666 O O . GLN A 1 86 ? -6.367 -20.818 24.125 1.00 93.56 86 GLN A O 1
ATOM 671 N N . LEU A 1 87 ? -5.739 -18.887 23.176 1.00 90.38 87 LEU A N 1
ATOM 672 C CA . LEU A 1 87 ? -6.795 -18.086 23.801 1.00 90.38 87 LEU A CA 1
ATOM 673 C C . LEU A 1 87 ? -8.201 -18.540 23.390 1.00 90.38 87 LEU A C 1
ATOM 675 O O . LEU A 1 87 ? -9.122 -18.452 24.192 1.00 90.38 87 LEU A O 1
ATOM 679 N N . GLN A 1 88 ? -8.387 -19.028 22.163 1.00 88.50 88 GLN A N 1
ATOM 680 C CA . GLN A 1 88 ? -9.654 -19.611 21.715 1.00 88.50 88 GLN A CA 1
ATOM 681 C C . GLN A 1 88 ? -9.955 -20.946 22.406 1.00 88.50 88 GLN A C 1
ATOM 683 O O . GLN A 1 88 ? -11.113 -21.192 22.727 1.00 88.50 88 GLN A O 1
ATOM 688 N N . ARG A 1 89 ? -8.939 -21.782 22.669 1.00 91.25 89 ARG A N 1
ATOM 689 C CA . ARG A 1 89 ? -9.088 -23.018 23.463 1.00 91.25 89 ARG A CA 1
ATOM 690 C C . ARG A 1 89 ? -9.365 -22.726 24.935 1.00 91.25 89 ARG A C 1
ATOM 692 O O . ARG A 1 89 ? -10.184 -23.402 25.544 1.00 91.25 89 ARG A O 1
ATOM 699 N N . GLU A 1 90 ? -8.687 -21.727 25.492 1.00 85.69 90 GLU A N 1
ATOM 700 C CA . GLU A 1 90 ? -8.855 -21.296 26.881 1.00 85.69 90 GLU A CA 1
ATOM 701 C C . GLU A 1 90 ? -10.137 -20.493 27.097 1.00 85.69 90 GLU A C 1
ATOM 703 O O . GLU A 1 90 ? -10.575 -20.376 28.237 1.00 85.69 90 GLU A O 1
ATOM 708 N N . ARG A 1 91 ? -10.755 -19.943 26.040 1.00 80.00 91 ARG A N 1
ATOM 709 C CA . ARG A 1 91 ? -12.057 -19.280 26.128 1.00 80.00 91 ARG A CA 1
ATOM 710 C C . ARG A 1 91 ? -13.080 -20.350 26.514 1.00 80.00 91 ARG A C 1
ATOM 712 O O . ARG A 1 91 ? -13.442 -21.167 25.667 1.00 80.00 91 ARG A O 1
ATOM 719 N N . PRO A 1 92 ? -13.547 -20.375 27.774 1.00 63.06 92 PRO A N 1
ATOM 720 C CA . PRO A 1 92 ? -14.465 -21.409 28.201 1.00 63.06 92 PRO A CA 1
ATOM 721 C C . PRO A 1 92 ? -15.739 -21.271 27.366 1.00 63.06 92 PRO A C 1
ATOM 723 O O . PRO A 1 92 ? -16.211 -20.155 27.119 1.00 63.06 92 PRO A O 1
ATOM 726 N N . ARG A 1 93 ? -16.282 -22.406 26.910 1.00 60.34 93 ARG A N 1
ATOM 727 C CA . ARG A 1 93 ? -17.595 -22.532 26.249 1.00 60.34 93 ARG A CA 1
ATOM 728 C C . ARG A 1 93 ? -18.733 -22.213 27.235 1.00 60.34 93 ARG A C 1
ATOM 730 O O . ARG A 1 93 ? -19.661 -22.985 27.423 1.00 60.34 93 ARG A O 1
ATOM 737 N N . SER A 1 94 ? -18.645 -21.079 27.920 1.00 55.31 94 SER A N 1
ATOM 738 C CA . SER A 1 94 ? -19.610 -20.584 28.898 1.00 55.31 94 SER A CA 1
ATOM 739 C C . SER A 1 94 ? -20.759 -19.885 28.183 1.00 55.31 94 SER A C 1
ATOM 741 O O . SER A 1 94 ? -20.933 -18.677 28.323 1.00 55.31 94 SER A O 1
ATOM 743 N N . ARG A 1 95 ? -21.483 -20.627 27.350 1.00 54.88 95 ARG A N 1
ATOM 744 C CA . ARG A 1 95 ? -22.812 -20.292 26.824 1.00 54.88 95 ARG A CA 1
ATOM 745 C C . ARG A 1 95 ? -23.267 -21.509 26.037 1.00 54.88 95 ARG A C 1
ATOM 747 O O . ARG A 1 95 ? -22.909 -21.647 24.880 1.00 54.88 95 ARG A O 1
ATOM 754 N N . ASP A 1 96 ? -23.833 -22.459 26.773 1.00 49.03 96 ASP A N 1
ATOM 755 C CA . ASP A 1 96 ? -25.049 -23.200 26.417 1.00 49.03 96 ASP A CA 1
ATOM 756 C C . ASP A 1 96 ? -25.246 -24.316 27.443 1.00 49.03 96 ASP A C 1
ATOM 758 O O . ASP A 1 96 ? -24.980 -25.490 27.213 1.00 49.03 96 ASP A O 1
ATOM 762 N N . THR A 1 97 ? -25.660 -23.928 28.646 1.00 49.53 97 THR A N 1
ATOM 763 C CA . THR A 1 97 ? -26.467 -24.796 29.512 1.00 49.53 97 THR A CA 1
ATOM 764 C C . THR A 1 97 ? -27.164 -23.900 30.524 1.00 49.53 97 THR A C 1
ATOM 766 O O . THR A 1 97 ? -26.796 -23.808 31.691 1.00 49.53 97 THR A O 1
ATOM 769 N N . SER A 1 98 ? -28.159 -23.159 30.036 1.00 44.28 98 SER A N 1
ATOM 770 C CA . SER A 1 98 ? -29.227 -22.699 30.918 1.00 44.28 98 SER A CA 1
ATOM 771 C C . SER A 1 98 ? -30.051 -23.930 31.308 1.00 44.28 98 SER A C 1
ATOM 773 O O . SER A 1 98 ? -30.510 -24.644 30.413 1.00 44.28 98 SER A O 1
ATOM 775 N N . PRO A 1 99 ? -30.247 -24.201 32.606 1.00 49.66 99 PRO A N 1
ATOM 776 C CA . PRO A 1 99 ? -31.081 -25.295 33.064 1.00 49.66 99 PRO A CA 1
ATOM 777 C C . PRO A 1 99 ? -32.541 -24.836 33.012 1.00 49.66 99 PRO A C 1
ATOM 779 O O . PRO A 1 99 ? -33.011 -24.138 33.906 1.00 49.66 99 PRO A O 1
ATOM 782 N N . SER A 1 100 ? -33.276 -25.211 31.966 1.00 45.12 100 SER A N 1
ATOM 783 C CA . SER A 1 100 ? -34.737 -25.252 32.079 1.00 45.12 100 SER A CA 1
ATOM 784 C C . SER A 1 100 ? -35.117 -26.580 32.709 1.00 45.12 100 SER A C 1
ATOM 786 O O . SER A 1 100 ? -35.151 -27.620 32.059 1.00 45.12 100 SER A O 1
ATOM 788 N N . ALA A 1 101 ? -35.344 -26.529 34.017 1.00 46.34 101 ALA A N 1
ATOM 789 C CA . ALA A 1 101 ? -36.014 -27.576 34.755 1.00 46.34 101 ALA A CA 1
ATOM 790 C C . ALA A 1 101 ? -37.505 -27.577 34.387 1.00 46.34 101 ALA A C 1
ATOM 792 O O . ALA A 1 101 ? -38.194 -26.574 34.560 1.00 46.34 101 ALA A O 1
ATOM 793 N N . THR A 1 102 ? -38.024 -28.71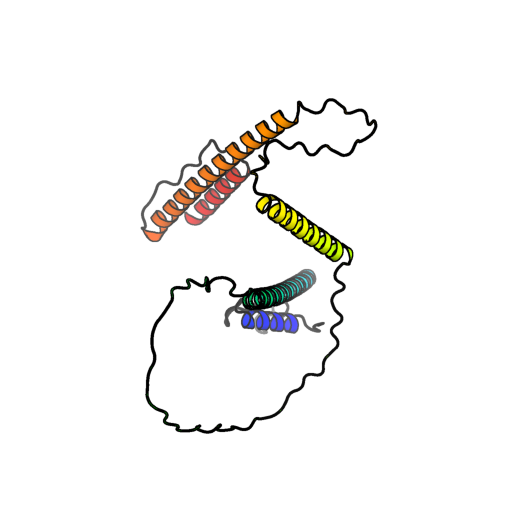8 33.946 1.00 44.16 102 THR A N 1
ATOM 794 C CA . THR A 1 102 ? -39.430 -29.085 34.151 1.00 44.16 102 THR A CA 1
ATOM 795 C C . THR A 1 102 ? -39.507 -30.588 34.425 1.00 44.16 102 THR A C 1
ATOM 797 O O . THR A 1 102 ? -38.803 -31.395 33.827 1.00 44.16 102 THR A O 1
ATOM 800 N N . LYS A 1 103 ? -40.272 -30.910 35.468 1.00 45.44 103 LYS A N 1
ATOM 801 C CA . LYS A 1 103 ? -40.377 -32.171 36.216 1.00 45.44 103 LYS A CA 1
ATOM 802 C C . LYS A 1 103 ? -41.028 -33.332 35.439 1.00 45.44 103 LYS A C 1
ATOM 804 O O . LYS A 1 103 ? -41.938 -33.084 34.663 1.00 45.44 103 LYS A O 1
ATOM 809 N N . SER A 1 104 ? -40.664 -34.557 35.875 1.00 44.00 104 SER A N 1
ATOM 810 C CA . SER A 1 104 ? -41.459 -35.818 35.992 1.00 44.00 104 SER A CA 1
ATOM 811 C C . SER A 1 104 ? -42.068 -36.417 34.707 1.00 44.00 104 SER A C 1
ATOM 813 O O . SER A 1 104 ? -42.706 -35.702 33.961 1.00 44.00 104 SER A O 1
ATOM 815 N N . HIS A 1 105 ? -41.990 -37.715 34.377 1.00 41.25 105 HIS A N 1
ATOM 816 C CA . HIS A 1 105 ? -42.097 -38.936 35.186 1.00 41.25 105 HIS A CA 1
ATOM 817 C C . HIS A 1 105 ? -41.564 -40.188 34.430 1.00 41.25 105 HIS A C 1
ATOM 819 O O . HIS A 1 105 ? -41.495 -40.205 33.2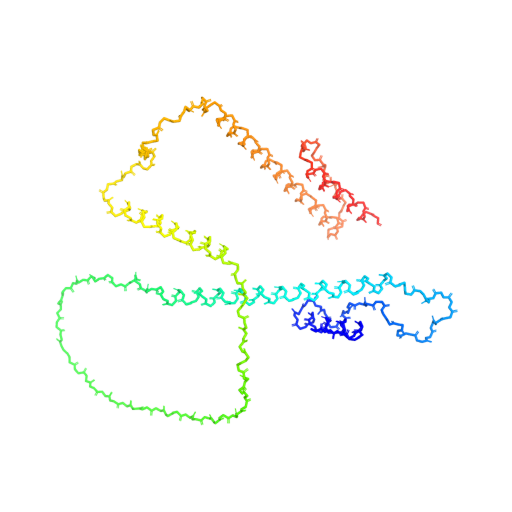08 1.00 41.25 105 HIS A O 1
ATOM 825 N N . SER A 1 106 ? -41.276 -41.236 35.222 1.00 41.00 106 SER A N 1
ATOM 826 C CA . SER A 1 106 ? -41.311 -42.695 34.950 1.00 41.00 106 SER A CA 1
ATOM 827 C C . SER A 1 106 ? -40.392 -43.371 33.904 1.00 41.00 106 SER A C 1
ATOM 829 O O . SER A 1 106 ? -40.628 -43.347 32.703 1.00 41.00 106 SER A O 1
ATOM 831 N N . ARG A 1 107 ? -39.431 -44.137 34.457 1.00 43.19 107 ARG A N 1
ATOM 832 C CA . ARG A 1 107 ? -38.876 -45.457 34.027 1.00 43.19 107 ARG A CA 1
ATOM 833 C C . ARG A 1 107 ? -40.021 -46.468 33.686 1.00 43.19 107 ARG A C 1
ATOM 835 O O . ARG A 1 107 ? -41.120 -46.197 34.168 1.00 43.19 107 ARG A O 1
ATOM 842 N N . PRO A 1 108 ? -39.815 -47.670 33.070 1.00 56.66 108 PRO A N 1
ATOM 843 C CA . PRO A 1 108 ? -38.541 -48.390 32.897 1.00 56.66 108 PRO A CA 1
ATOM 844 C C . PRO A 1 108 ? -38.323 -49.277 31.639 1.00 56.66 108 PRO A C 1
ATOM 846 O O . PRO A 1 108 ? -39.242 -49.593 30.903 1.00 56.66 108 PRO A O 1
ATOM 849 N N . SER A 1 109 ? -37.092 -49.810 31.539 1.00 38.12 109 SER A N 1
ATOM 850 C CA . SER A 1 109 ? -36.771 -51.249 31.349 1.00 38.12 109 SER A CA 1
ATOM 851 C C . SER A 1 109 ? -35.984 -51.653 30.090 1.00 38.12 109 SER A C 1
ATOM 853 O O . SER A 1 109 ? -36.291 -51.208 28.994 1.00 38.12 109 SER A O 1
ATOM 855 N N . ALA A 1 110 ? -35.046 -52.590 30.325 1.00 41.12 110 ALA A N 1
ATOM 856 C CA . ALA A 1 110 ? -34.300 -53.474 29.411 1.00 41.12 110 ALA A CA 1
ATOM 857 C C . ALA A 1 110 ? -33.335 -52.803 28.406 1.00 41.12 110 ALA A C 1
ATOM 859 O O . ALA A 1 110 ? -33.651 -51.792 27.806 1.00 41.12 110 ALA A O 1
ATOM 860 N N . SER A 1 111 ? -32.120 -53.274 28.125 1.00 47.03 111 SER A N 1
ATOM 861 C CA . SER A 1 111 ? -31.349 -54.473 28.487 1.00 47.03 111 SER A CA 1
ATOM 862 C C . SER A 1 111 ? -29.902 -54.273 27.976 1.00 47.03 111 SER A C 1
ATOM 864 O O . SER A 1 111 ? -29.696 -53.473 27.060 1.00 47.03 111 SER A O 1
ATOM 866 N N . PRO A 1 112 ? -28.894 -54.967 28.534 1.00 61.62 112 PRO A N 1
ATOM 867 C CA . PRO A 1 112 ? -27.484 -54.795 28.188 1.00 61.62 112 PRO A CA 1
ATOM 868 C C . PRO A 1 112 ? -27.037 -55.783 27.100 1.00 61.62 112 PRO A C 1
ATOM 870 O O . PRO A 1 112 ? -27.415 -56.949 27.143 1.00 61.62 112 PRO A O 1
ATOM 873 N N . THR A 1 113 ? -26.163 -55.355 26.181 1.00 51.03 113 THR A N 1
ATOM 874 C CA . THR A 1 113 ? -25.313 -56.298 25.427 1.00 51.03 113 THR A CA 1
ATOM 875 C C . THR A 1 113 ? -23.924 -55.695 25.152 1.00 51.03 113 THR A C 1
ATOM 877 O O . THR A 1 113 ? -23.857 -54.539 24.732 1.00 51.03 113 THR A O 1
ATOM 880 N N . PRO A 1 114 ? -22.827 -56.441 25.396 1.00 61.81 114 PRO A N 1
ATOM 881 C CA . PRO A 1 114 ? -21.439 -55.992 25.247 1.00 61.81 114 PRO A CA 1
ATOM 882 C C . PRO A 1 114 ? -20.746 -56.621 24.024 1.00 61.81 114 PRO A C 1
ATOM 884 O O . PRO A 1 114 ? -20.910 -57.815 23.809 1.00 61.81 114 PRO A O 1
ATOM 887 N N . VAL A 1 115 ? -19.902 -55.884 23.284 1.00 52.56 115 VAL A N 1
ATOM 888 C CA . VAL A 1 115 ? -18.884 -56.463 22.368 1.00 52.56 115 VAL A CA 1
ATOM 889 C C . VAL A 1 115 ? -17.653 -55.515 22.269 1.00 52.56 115 VAL A C 1
ATOM 891 O O . VAL A 1 115 ? -17.851 -54.301 22.342 1.00 52.56 115 VAL A O 1
ATOM 894 N N . PRO A 1 116 ? -16.401 -56.031 22.174 1.00 64.88 116 PRO A N 1
ATOM 895 C CA . PRO A 1 116 ? -15.170 -55.408 22.696 1.00 64.88 116 PRO A CA 1
ATOM 896 C C . PRO A 1 116 ? -14.209 -54.885 21.569 1.00 64.88 116 PRO A C 1
ATOM 898 O O . PRO A 1 116 ? -14.667 -54.704 20.440 1.00 64.88 116 PRO A O 1
ATOM 901 N N . PRO A 1 117 ? -12.917 -54.549 21.835 1.00 55.47 117 PRO A N 1
ATOM 902 C CA . PRO A 1 117 ? -12.116 -53.602 21.047 1.00 55.47 117 PRO A CA 1
ATOM 903 C C . PRO A 1 117 ? -11.336 -54.252 19.894 1.00 55.47 117 PRO A C 1
ATOM 905 O O . PRO A 1 117 ? -10.879 -55.387 20.008 1.00 55.47 117 PRO A O 1
ATOM 908 N N . ILE A 1 118 ? -11.093 -53.495 18.817 1.00 45.41 118 ILE A N 1
ATOM 909 C CA . ILE A 1 118 ? -10.158 -53.888 17.752 1.00 45.41 118 ILE A CA 1
ATOM 910 C C . ILE A 1 118 ? -8.868 -53.076 17.857 1.00 45.41 118 ILE A C 1
ATOM 912 O O . ILE A 1 118 ? -8.855 -51.879 18.140 1.00 45.41 118 ILE A O 1
ATOM 916 N N . ALA A 1 119 ? -7.791 -53.830 17.684 1.00 43.16 119 ALA A N 1
ATOM 917 C CA . ALA A 1 119 ? -6.433 -53.573 18.086 1.00 43.16 119 ALA A CA 1
ATOM 918 C C . ALA A 1 119 ? -5.702 -52.489 17.288 1.00 43.16 119 ALA A C 1
ATOM 920 O O . ALA A 1 119 ? -5.854 -52.300 16.083 1.00 43.16 119 ALA A O 1
ATOM 921 N N . ILE A 1 120 ? -4.811 -51.857 18.041 1.00 43.38 120 ILE A N 1
ATOM 922 C CA . ILE A 1 120 ? -3.676 -51.045 17.637 1.00 43.38 120 ILE A CA 1
ATOM 923 C C . ILE A 1 120 ? -2.788 -51.875 16.703 1.00 43.38 120 ILE A C 1
ATOM 925 O O . ILE A 1 120 ? -2.243 -52.895 17.118 1.00 43.38 120 ILE A O 1
AT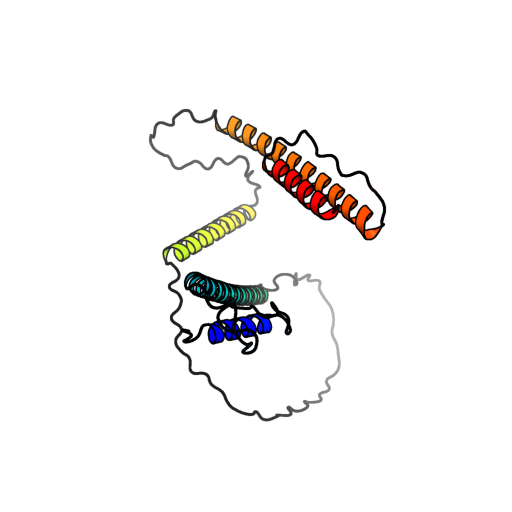OM 929 N N . THR A 1 121 ? -2.597 -51.421 15.464 1.00 46.25 121 THR A N 1
ATOM 930 C CA . THR A 1 121 ? -1.467 -51.881 14.648 1.00 46.25 121 THR A CA 1
ATOM 931 C C . THR A 1 121 ? -0.351 -50.860 14.790 1.00 46.25 121 THR A C 1
ATOM 933 O O . THR A 1 121 ? -0.427 -49.744 14.280 1.00 46.25 121 THR A O 1
ATOM 936 N N . ALA A 1 122 ? 0.662 -51.248 15.559 1.00 43.91 122 ALA A N 1
ATOM 937 C CA . ALA A 1 122 ? 1.937 -50.566 15.646 1.00 43.91 122 ALA A CA 1
ATOM 938 C C . ALA A 1 122 ? 2.661 -50.667 14.295 1.00 43.91 122 ALA A C 1
ATOM 940 O O . ALA A 1 122 ? 2.851 -51.765 13.775 1.00 43.91 122 ALA A O 1
ATOM 941 N N . GLN A 1 123 ? 3.106 -49.532 13.758 1.00 47.16 123 GLN A N 1
ATOM 942 C CA . GLN A 1 123 ? 4.189 -49.499 12.780 1.00 47.16 123 GLN A CA 1
ATOM 943 C C . GLN A 1 123 ? 5.422 -48.831 13.409 1.00 47.16 123 GLN A C 1
ATOM 945 O O . GLN A 1 123 ? 5.277 -47.839 14.130 1.00 47.16 123 GLN A O 1
ATOM 950 N N . PRO A 1 124 ? 6.624 -49.390 13.183 1.00 51.22 124 PRO A N 1
ATOM 951 C CA . PRO A 1 124 ? 7.855 -48.960 13.826 1.00 51.22 124 PRO A CA 1
ATOM 952 C C . PRO A 1 124 ? 8.435 -47.695 13.183 1.00 51.22 124 PRO A C 1
ATOM 954 O O . PRO A 1 124 ? 8.340 -47.463 11.980 1.00 51.22 124 PRO A O 1
ATOM 957 N N . ALA A 1 125 ? 9.076 -46.896 14.031 1.00 47.50 125 ALA A N 1
ATOM 958 C CA . ALA A 1 125 ? 9.858 -45.721 13.677 1.00 47.50 125 ALA A CA 1
ATOM 959 C C . ALA A 1 125 ? 11.072 -46.053 12.789 1.00 47.50 125 ALA A C 1
ATOM 961 O O . ALA A 1 125 ? 11.669 -47.120 12.940 1.00 47.50 125 ALA A O 1
ATOM 962 N N . PRO A 1 126 ? 11.569 -45.062 12.032 1.00 51.66 126 PRO A N 1
ATOM 963 C CA . PRO A 1 126 ? 12.998 -44.852 11.898 1.00 51.66 126 PRO A CA 1
ATOM 964 C C . PRO A 1 126 ? 13.446 -43.633 12.716 1.00 51.66 126 PRO A C 1
ATOM 966 O O . PRO A 1 126 ? 12.767 -42.613 12.833 1.00 51.66 126 PRO A O 1
ATOM 969 N N . ALA A 1 127 ? 14.609 -43.812 13.329 1.00 45.16 127 ALA A N 1
ATOM 970 C CA . ALA A 1 127 ? 15.300 -42.890 14.207 1.00 45.16 127 ALA A CA 1
ATOM 971 C C . ALA A 1 127 ? 15.935 -41.694 13.465 1.00 45.16 127 ALA A C 1
ATOM 973 O O . ALA A 1 127 ? 15.918 -41.609 12.243 1.00 45.16 127 ALA A O 1
ATOM 974 N N . LEU A 1 128 ? 16.592 -40.845 14.266 1.00 47.34 128 LEU A N 1
ATOM 975 C CA . LEU A 1 128 ? 17.504 -39.752 13.907 1.00 47.34 128 LEU A CA 1
ATOM 976 C C . LEU A 1 128 ? 16.855 -38.439 13.434 1.00 47.34 128 LEU A C 1
ATOM 978 O O . LEU A 1 128 ? 16.674 -38.176 12.254 1.00 47.34 128 LEU A O 1
ATOM 982 N N . ASN A 1 129 ? 16.704 -37.491 14.360 1.00 41.22 129 ASN A N 1
ATOM 983 C CA . ASN A 1 129 ? 17.794 -36.548 14.629 1.00 41.22 129 ASN A CA 1
ATOM 984 C C . ASN A 1 129 ? 17.395 -35.574 15.739 1.00 41.22 129 ASN A C 1
ATOM 986 O O . ASN A 1 129 ? 16.421 -34.834 15.643 1.00 41.22 129 ASN A O 1
ATOM 990 N N . ARG A 1 130 ? 18.182 -35.585 16.814 1.00 48.78 130 ARG A N 1
ATOM 991 C CA . ARG A 1 130 ? 18.089 -34.664 17.945 1.00 48.78 130 ARG A CA 1
ATOM 992 C C . ARG A 1 130 ? 18.996 -33.466 17.647 1.00 48.78 130 ARG A C 1
ATOM 994 O O . ARG A 1 130 ? 20.206 -33.605 17.819 1.00 48.78 130 ARG A O 1
ATOM 1001 N N . PRO A 1 131 ? 18.491 -32.292 17.228 1.00 42.75 131 PRO A N 1
ATOM 1002 C CA . PRO A 1 131 ? 19.324 -31.105 17.211 1.00 42.75 131 PRO A CA 1
ATOM 1003 C C . PRO A 1 131 ? 19.524 -30.633 18.651 1.00 42.75 131 PRO A C 1
ATOM 1005 O O . PRO A 1 131 ? 18.580 -30.362 19.395 1.00 42.75 131 PRO A O 1
ATOM 1008 N N . GLN A 1 132 ? 20.791 -30.576 19.045 1.00 44.84 132 GLN A N 1
ATOM 1009 C CA . GLN A 1 132 ? 21.240 -30.004 20.30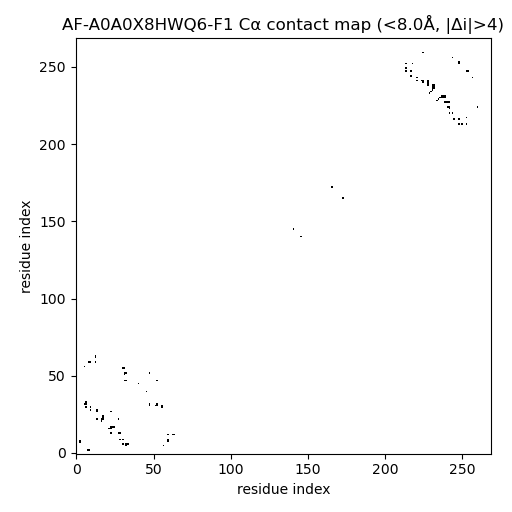1 1.00 44.84 132 GLN A CA 1
ATOM 1010 C C . GLN A 1 132 ? 20.696 -28.580 20.455 1.00 44.84 132 GLN A C 1
ATOM 1012 O O . GLN A 1 132 ? 20.828 -27.731 19.571 1.00 44.84 132 GLN A O 1
ATOM 1017 N N . SER A 1 133 ? 20.092 -28.322 21.610 1.00 40.84 133 SER A N 1
ATOM 1018 C CA . SER A 1 133 ? 19.608 -27.019 22.039 1.00 40.84 133 SER A CA 1
ATOM 1019 C C . SER A 1 133 ? 20.772 -26.033 22.156 1.00 40.84 133 SER A C 1
ATOM 1021 O O . SER A 1 133 ? 21.404 -25.918 23.207 1.00 40.84 133 SER A O 1
ATOM 1023 N N . ARG A 1 134 ? 21.058 -25.286 21.087 1.00 49.50 134 ARG A N 1
ATOM 1024 C CA . ARG A 1 134 ? 21.834 -24.053 21.215 1.00 49.50 134 ARG A CA 1
ATOM 1025 C C . ARG A 1 134 ? 20.960 -23.050 21.956 1.00 49.50 134 ARG A C 1
ATOM 1027 O O . ARG A 1 134 ? 19.905 -22.653 21.473 1.00 49.50 134 ARG A O 1
ATOM 1034 N N . SER A 1 135 ? 21.402 -22.687 23.156 1.00 48.56 135 SER A N 1
ATOM 1035 C CA . SER A 1 135 ? 20.857 -21.603 23.968 1.00 48.56 135 SER A CA 1
ATOM 1036 C C . SER A 1 135 ? 20.890 -20.304 23.156 1.00 48.56 135 SER A C 1
ATOM 1038 O O . SER A 1 135 ? 21.908 -19.618 23.064 1.00 48.56 135 SER A O 1
ATOM 1040 N N . ILE A 1 136 ? 19.773 -20.008 22.491 1.00 45.81 136 ILE A N 1
ATOM 1041 C CA . ILE A 1 136 ? 19.547 -18.756 21.779 1.00 45.81 136 ILE A CA 1
ATOM 1042 C C . ILE A 1 136 ? 19.344 -17.699 22.857 1.00 45.81 136 ILE A C 1
ATOM 1044 O O . ILE A 1 136 ? 18.317 -17.661 23.540 1.00 45.81 136 ILE A O 1
ATOM 1048 N N . ARG A 1 137 ? 20.361 -16.852 23.033 1.00 52.19 137 ARG A N 1
ATOM 1049 C CA . ARG A 1 137 ? 20.264 -15.642 23.844 1.00 52.19 137 ARG A CA 1
ATOM 1050 C C . ARG A 1 137 ? 19.069 -14.845 23.327 1.00 52.19 137 ARG A C 1
ATOM 1052 O O . ARG A 1 137 ? 19.055 -14.412 22.177 1.00 52.19 137 ARG A O 1
ATOM 1059 N N . LYS A 1 138 ? 18.042 -14.729 24.172 1.00 54.84 138 LYS A N 1
ATOM 1060 C CA . LYS A 1 138 ? 16.843 -13.929 23.915 1.00 54.84 138 LYS A CA 1
ATOM 1061 C C . LYS A 1 138 ? 17.294 -12.534 23.459 1.00 54.84 138 LYS A C 1
ATOM 1063 O O . LYS A 1 138 ? 18.228 -12.005 24.068 1.00 54.84 138 LYS A O 1
ATOM 1068 N N . PRO A 1 139 ? 16.667 -11.935 22.433 1.00 56.56 139 PRO A N 1
ATOM 1069 C CA . PRO A 1 139 ? 16.949 -10.549 22.099 1.00 56.56 139 PRO A CA 1
ATOM 1070 C C . PRO A 1 139 ? 16.707 -9.719 23.357 1.00 56.56 139 PRO A C 1
ATOM 1072 O O . PRO A 1 139 ? 15.741 -9.961 24.087 1.00 56.56 139 PRO A O 1
ATOM 1075 N N . ILE A 1 140 ? 17.623 -8.799 23.647 1.00 57.22 140 ILE A N 1
ATOM 1076 C CA . ILE A 1 140 ? 17.473 -7.821 24.721 1.00 57.22 140 ILE A CA 1
ATOM 1077 C C . ILE A 1 140 ? 16.286 -6.952 24.306 1.00 57.22 140 ILE A C 1
ATOM 1079 O O . ILE A 1 140 ? 16.418 -5.998 23.549 1.00 57.22 140 ILE A O 1
ATOM 1083 N N . ILE A 1 141 ? 15.090 -7.383 24.708 1.00 60.59 141 ILE A N 1
ATOM 1084 C CA . ILE A 1 141 ? 13.860 -6.622 24.563 1.00 60.59 141 ILE A CA 1
ATOM 1085 C C . ILE A 1 141 ? 14.080 -5.385 25.413 1.00 60.59 141 ILE A C 1
ATOM 1087 O O . ILE A 1 141 ? 14.301 -5.495 26.621 1.00 60.59 141 ILE A O 1
ATOM 1091 N N . ASP A 1 142 ? 14.054 -4.233 24.759 1.00 67.88 142 ASP A N 1
ATOM 1092 C CA . ASP A 1 142 ? 14.248 -2.941 25.386 1.00 67.88 142 ASP A CA 1
ATOM 1093 C C . ASP A 1 142 ? 13.331 -2.820 26.617 1.00 67.88 142 ASP A C 1
ATOM 1095 O O . ASP A 1 142 ? 12.094 -2.857 26.526 1.00 67.88 142 ASP A O 1
ATOM 1099 N N . ARG A 1 143 ? 13.944 -2.793 27.806 1.00 72.19 143 ARG A N 1
ATOM 1100 C CA . ARG A 1 143 ? 13.247 -2.904 29.099 1.00 72.19 143 ARG A CA 1
ATOM 1101 C C . ARG A 1 143 ? 12.244 -1.761 29.266 1.00 72.19 143 ARG A C 1
ATOM 1103 O O . ARG A 1 143 ? 11.198 -1.952 29.892 1.00 72.19 143 ARG A O 1
ATOM 1110 N N . ALA A 1 144 ? 12.530 -0.613 28.648 1.00 74.56 144 ALA A N 1
ATOM 1111 C CA . ALA A 1 144 ? 11.652 0.547 28.587 1.00 74.56 144 ALA A CA 1
ATOM 1112 C C . ALA A 1 144 ? 10.380 0.269 27.767 1.00 74.56 144 ALA A C 1
ATOM 1114 O O . ALA A 1 144 ? 9.269 0.482 28.264 1.00 74.56 144 ALA A O 1
ATOM 1115 N N . ALA A 1 145 ? 10.515 -0.298 26.565 1.00 75.38 145 ALA A N 1
ATOM 1116 C CA . ALA A 1 145 ? 9.377 -0.660 25.719 1.00 75.38 145 ALA A CA 1
ATOM 1117 C C . ALA A 1 145 ? 8.500 -1.734 26.385 1.00 75.38 145 ALA A C 1
ATOM 1119 O O . ALA A 1 145 ? 7.269 -1.645 26.380 1.00 75.38 145 ALA A O 1
ATOM 1120 N N . GLN A 1 146 ? 9.113 -2.724 27.044 1.00 84.81 146 GLN A N 1
ATOM 1121 C CA . GLN A 1 146 ? 8.365 -3.754 27.768 1.00 84.81 146 GLN A CA 1
ATOM 1122 C C . GLN A 1 146 ? 7.616 -3.188 28.989 1.00 84.81 146 GLN A C 1
ATOM 1124 O O . GLN A 1 146 ? 6.497 -3.628 29.276 1.00 84.81 146 GLN A O 1
ATOM 1129 N N . ALA A 1 147 ? 8.193 -2.207 29.692 1.00 82.31 147 ALA A N 1
ATOM 1130 C CA . ALA A 1 147 ? 7.535 -1.514 30.799 1.00 82.31 147 ALA A CA 1
ATOM 1131 C C . ALA A 1 147 ? 6.340 -0.675 30.320 1.00 82.31 147 ALA A C 1
ATOM 1133 O O . ALA A 1 147 ? 5.262 -0.758 30.915 1.00 82.31 147 ALA A O 1
ATOM 1134 N N . GLN A 1 148 ? 6.482 0.055 29.208 1.00 86.62 148 GLN A N 1
ATOM 1135 C CA . GLN A 1 148 ? 5.373 0.791 28.591 1.00 86.62 148 GLN A CA 1
ATOM 1136 C C . GLN A 1 148 ? 4.243 -0.148 28.157 1.00 86.62 148 GLN A C 1
ATOM 1138 O O . GLN A 1 148 ? 3.078 0.092 28.473 1.00 86.62 148 GLN A O 1
ATOM 1143 N N . LEU A 1 149 ? 4.571 -1.276 27.524 1.00 91.44 149 LEU A N 1
ATOM 1144 C CA . LEU A 1 149 ? 3.580 -2.268 27.103 1.00 91.44 149 LEU A CA 1
ATOM 1145 C C . LEU A 1 149 ? 2.830 -2.864 28.311 1.00 91.44 149 LEU A C 1
ATOM 1147 O O . LEU A 1 149 ? 1.610 -3.040 28.268 1.00 91.44 149 LEU A O 1
ATOM 1151 N N . ARG A 1 150 ? 3.526 -3.120 29.428 1.00 88.94 150 ARG A N 1
ATOM 1152 C CA . ARG A 1 150 ? 2.885 -3.523 30.695 1.00 88.94 150 ARG A CA 1
ATOM 1153 C C . ARG A 1 150 ? 1.972 -2.426 31.247 1.00 88.94 150 ARG A C 1
ATOM 1155 O O . ARG A 1 150 ? 0.851 -2.743 31.637 1.00 88.94 150 ARG A O 1
ATOM 1162 N N . LYS A 1 151 ? 2.401 -1.160 31.219 1.00 92.56 151 LYS A N 1
ATOM 1163 C CA . LYS A 1 151 ? 1.591 -0.010 31.653 1.00 92.56 151 LYS A CA 1
ATOM 1164 C C . LYS A 1 151 ? 0.297 0.102 30.843 1.00 92.56 151 LYS A C 1
ATOM 1166 O O . LYS A 1 151 ? -0.777 0.161 31.435 1.00 92.56 151 LYS A O 1
ATOM 1171 N N . TYR A 1 152 ? 0.375 0.046 29.511 1.00 95.19 152 TYR A N 1
ATOM 1172 C CA . TYR A 1 152 ? -0.811 0.092 28.648 1.00 95.19 152 TYR A CA 1
ATOM 1173 C C . TYR A 1 152 ? -1.741 -1.103 28.875 1.00 95.19 152 TYR A C 1
ATOM 1175 O O . TYR A 1 152 ? -2.957 -0.932 28.941 1.00 95.19 152 TYR A O 1
ATOM 1183 N N . ARG A 1 153 ? -1.194 -2.310 29.073 1.00 93.44 153 ARG A N 1
ATOM 1184 C CA . ARG A 1 153 ? -2.005 -3.491 29.412 1.00 93.44 153 ARG A CA 1
ATOM 1185 C C . ARG A 1 153 ? -2.756 -3.320 30.728 1.00 93.44 153 ARG A C 1
ATOM 1187 O O . ARG A 1 153 ? -3.946 -3.622 30.773 1.00 93.44 153 ARG A O 1
ATOM 1194 N N . LEU A 1 154 ? -2.092 -2.830 31.774 1.00 94.50 154 LEU A N 1
ATOM 1195 C CA . LEU A 1 154 ? -2.734 -2.571 33.065 1.00 94.50 154 LEU A CA 1
ATOM 1196 C C . LEU A 1 154 ? -3.808 -1.488 32.950 1.00 94.50 154 LEU A C 1
ATOM 1198 O O . LEU A 1 154 ? -4.895 -1.663 33.491 1.00 94.50 154 LEU A O 1
ATOM 1202 N N . PHE A 1 155 ? -3.552 -0.427 32.184 1.00 92.56 155 PHE A N 1
ATOM 1203 C CA . PHE A 1 155 ? -4.529 0.633 31.943 1.00 92.56 155 PHE A CA 1
ATOM 1204 C C . PHE A 1 155 ? -5.783 0.115 31.223 1.00 92.56 155 PHE A C 1
ATOM 1206 O O . PHE A 1 155 ? -6.900 0.380 31.657 1.00 92.56 155 PHE A O 1
ATOM 1213 N N . ILE A 1 156 ? -5.617 -0.717 30.189 1.00 94.12 156 ILE A N 1
ATOM 1214 C CA . ILE A 1 156 ? -6.744 -1.370 29.505 1.00 94.12 156 ILE A CA 1
ATOM 1215 C C . ILE A 1 156 ? -7.511 -2.286 30.466 1.00 94.12 156 ILE A C 1
ATOM 1217 O O . ILE A 1 156 ? -8.741 -2.306 30.448 1.00 94.12 156 ILE A O 1
ATOM 1221 N N . HIS A 1 157 ? -6.812 -3.050 31.309 1.00 92.00 157 HIS A N 1
ATOM 1222 C CA . HIS A 1 157 ? -7.461 -3.880 32.326 1.00 92.00 157 HIS A CA 1
ATOM 1223 C C . HIS A 1 157 ? -8.239 -3.043 33.341 1.00 92.00 157 HIS A C 1
ATOM 1225 O O . HIS A 1 157 ? -9.356 -3.419 33.693 1.00 92.00 157 HIS A O 1
ATOM 1231 N N . HIS A 1 158 ? -7.691 -1.901 33.751 1.00 91.62 158 HIS A N 1
ATOM 1232 C CA . HIS A 1 158 ? -8.356 -0.972 34.648 1.00 91.62 158 HIS A CA 1
ATOM 1233 C C . HIS A 1 158 ? -9.632 -0.407 34.016 1.00 91.62 158 HIS A C 1
ATOM 1235 O O . HIS A 1 158 ? -10.703 -0.567 34.595 1.00 91.62 158 HIS A O 1
ATOM 1241 N N . LEU A 1 159 ? -9.561 0.117 32.789 1.00 90.88 159 LEU A N 1
ATOM 1242 C CA . LEU A 1 159 ? -10.734 0.608 32.055 1.00 90.88 159 LEU A CA 1
ATOM 1243 C C . LEU A 1 159 ? -11.795 -0.482 31.871 1.00 90.88 159 LEU A C 1
ATOM 1245 O O . LEU A 1 159 ? -12.983 -0.246 32.069 1.00 90.88 159 LEU A O 1
ATOM 1249 N N . ARG A 1 160 ? -11.380 -1.712 31.552 1.00 90.81 160 ARG A N 1
ATOM 1250 C CA . ARG A 1 160 ? -12.302 -2.854 31.452 1.00 90.81 160 ARG A CA 1
ATOM 1251 C C . ARG A 1 160 ? -12.937 -3.203 32.793 1.00 90.81 160 ARG A C 1
ATOM 1253 O O . ARG A 1 160 ? -14.102 -3.589 32.816 1.00 90.81 160 ARG A O 1
ATOM 1260 N N . SER A 1 161 ? -12.187 -3.108 33.890 1.00 84.19 161 SER A N 1
ATOM 1261 C CA . SER A 1 161 ? -12.718 -3.344 35.233 1.00 84.19 161 SER A CA 1
ATOM 1262 C C . SER A 1 161 ? -13.720 -2.263 35.626 1.00 84.19 161 SER A C 1
ATOM 1264 O O . SER A 1 161 ? -14.820 -2.619 36.030 1.00 84.19 161 SER A O 1
ATOM 1266 N N . GLN A 1 162 ? -13.400 -0.990 35.371 1.00 82.00 162 GLN A N 1
ATOM 1267 C CA . GLN A 1 162 ? -14.293 0.147 35.581 1.00 82.00 162 GLN A CA 1
ATOM 1268 C C . GLN A 1 162 ? -15.586 -0.020 34.788 1.00 82.00 162 GLN A C 1
ATOM 1270 O O . GLN A 1 162 ? -16.669 0.055 35.352 1.00 82.00 162 GLN A O 1
ATOM 1275 N N . LEU A 1 163 ? -15.492 -0.356 33.501 1.00 81.50 163 LEU A N 1
ATOM 1276 C CA . LEU A 1 163 ? -16.666 -0.541 32.651 1.00 81.50 163 LEU A CA 1
ATOM 1277 C C . LEU A 1 163 ? -17.527 -1.725 33.118 1.00 81.50 163 LEU A C 1
ATOM 1279 O O . LEU A 1 163 ? -18.752 -1.646 33.097 1.00 81.50 163 LEU A O 1
ATOM 1283 N N . ARG A 1 164 ? -16.910 -2.806 33.615 1.00 81.81 164 ARG A N 1
ATOM 1284 C CA . ARG A 1 164 ? -17.637 -3.939 34.212 1.00 81.81 164 ARG A CA 1
ATOM 1285 C C . ARG A 1 164 ? -18.296 -3.591 35.544 1.00 81.81 164 ARG A C 1
ATOM 1287 O O . ARG A 1 164 ? -19.398 -4.071 35.791 1.00 81.81 164 ARG A O 1
ATOM 1294 N N . THR A 1 165 ? -17.649 -2.799 36.396 1.00 75.56 165 THR A N 1
ATOM 1295 C CA . THR A 1 165 ? -18.240 -2.351 37.666 1.00 75.56 165 THR A CA 1
ATOM 1296 C C . THR A 1 165 ? -19.368 -1.355 37.425 1.00 75.56 165 THR A C 1
ATOM 1298 O O . THR A 1 165 ? -20.432 -1.501 38.017 1.00 75.56 165 THR A O 1
ATOM 1301 N N . SER A 1 166 ? -19.194 -0.426 36.481 1.00 67.44 166 SER A N 1
ATOM 1302 C CA . SER A 1 166 ? -20.238 0.509 36.051 1.00 67.44 166 SER A CA 1
ATOM 1303 C C . SER A 1 166 ? -21.416 -0.213 35.398 1.00 67.44 166 SER A C 1
ATOM 1305 O O . SER A 1 166 ? -22.557 0.144 35.644 1.00 67.44 166 SER A O 1
ATOM 1307 N N . SER A 1 167 ? -21.163 -1.273 34.623 1.00 70.19 167 SER A N 1
ATOM 1308 C CA . SER A 1 167 ? -22.215 -2.091 34.005 1.00 70.19 167 SER A CA 1
ATOM 1309 C C . SER A 1 167 ? -22.984 -2.966 35.001 1.00 70.19 167 SER A C 1
ATOM 1311 O O . SER A 1 167 ? -24.114 -3.346 34.700 1.00 70.19 167 SER A O 1
ATOM 1313 N N . ARG A 1 168 ? -22.385 -3.349 36.137 1.00 70.56 168 ARG A N 1
ATOM 1314 C CA . ARG A 1 168 ? -23.033 -4.205 37.149 1.00 70.56 168 ARG A CA 1
ATOM 1315 C C . ARG A 1 168 ? -23.827 -3.425 38.187 1.00 70.56 168 ARG A C 1
ATOM 1317 O O . ARG A 1 168 ? -24.748 -3.991 38.765 1.00 70.56 168 ARG A O 1
ATOM 1324 N N . ASN A 1 169 ? -23.492 -2.159 38.419 1.00 61.34 169 ASN A N 1
ATOM 1325 C CA . ASN A 1 169 ? -24.279 -1.309 39.298 1.00 61.34 169 ASN A CA 1
ATOM 1326 C C . ASN A 1 169 ? -25.534 -0.856 38.543 1.00 61.34 169 ASN A C 1
ATOM 1328 O O . ASN A 1 169 ? -25.474 -0.060 37.614 1.00 61.34 169 ASN A O 1
ATOM 1332 N N . THR A 1 170 ? -26.672 -1.416 38.940 1.00 51.50 170 THR A N 1
ATOM 1333 C CA . THR A 1 170 ? -28.038 -1.279 38.408 1.00 51.50 170 THR A CA 1
ATOM 1334 C C . THR A 1 170 ? -28.639 0.122 38.588 1.00 51.50 170 THR A C 1
ATOM 1336 O O . THR A 1 170 ? -29.765 0.289 39.051 1.00 51.50 170 THR A O 1
ATOM 1339 N N . ARG A 1 171 ? -27.903 1.162 38.200 1.00 53.69 171 ARG A N 1
ATOM 1340 C CA . ARG A 1 171 ? -28.462 2.463 37.826 1.00 53.69 171 ARG A CA 1
ATOM 1341 C C . ARG A 1 171 ? -27.687 2.971 36.615 1.00 53.69 171 ARG A C 1
ATOM 1343 O O . ARG A 1 171 ? -26.458 2.972 36.674 1.00 53.69 171 ARG A O 1
ATOM 1350 N N . PRO A 1 172 ? -28.359 3.400 35.534 1.00 50.59 172 PRO A N 1
ATOM 1351 C CA . PRO A 1 172 ? -27.679 4.062 34.436 1.00 50.59 172 PRO A CA 1
ATOM 1352 C C . PRO A 1 172 ? -27.141 5.390 34.977 1.00 50.59 172 PRO A C 1
ATOM 1354 O O . PRO A 1 172 ? -27.872 6.365 35.103 1.00 50.59 172 PRO A O 1
ATOM 1357 N N . GLN A 1 173 ? -25.877 5.410 35.398 1.00 54.28 173 GLN A N 1
ATOM 1358 C CA . GLN A 1 173 ? -25.178 6.671 35.589 1.00 54.28 173 GLN A CA 1
ATOM 1359 C C . GLN A 1 173 ? -24.982 7.256 34.197 1.00 54.28 173 GLN A C 1
ATOM 1361 O O . GLN A 1 173 ? -24.235 6.697 33.391 1.00 54.28 173 GLN A O 1
ATOM 1366 N N . ASP A 1 174 ? -25.689 8.349 33.920 1.00 49.56 174 ASP A N 1
ATOM 1367 C CA . ASP A 1 174 ? -25.462 9.198 32.758 1.00 49.56 174 ASP A CA 1
ATOM 1368 C C . ASP A 1 174 ? -23.983 9.610 32.722 1.00 49.56 174 ASP A C 1
ATOM 1370 O O . ASP A 1 174 ? -23.529 10.545 33.386 1.00 49.56 174 ASP A O 1
ATOM 1374 N N . LEU A 1 175 ? -23.212 8.867 31.926 1.00 54.00 175 LEU A N 1
ATOM 1375 C CA . LEU A 1 175 ? -21.782 9.065 31.670 1.00 54.00 175 LEU A CA 1
ATOM 1376 C C . LEU A 1 175 ? -21.475 10.410 30.998 1.00 54.00 175 LEU A C 1
ATOM 1378 O O . LEU A 1 175 ? -20.312 10.774 30.856 1.00 54.00 175 LEU A O 1
ATOM 1382 N N . THR A 1 176 ? -22.499 11.155 30.597 1.00 55.03 176 THR A N 1
ATOM 1383 C CA . THR A 1 176 ? -22.380 12.485 30.006 1.00 55.03 176 THR A CA 1
ATOM 1384 C C . THR A 1 176 ? -22.206 13.601 31.039 1.00 55.03 176 THR A C 1
ATOM 1386 O O . THR A 1 176 ? -21.748 14.672 30.651 1.00 55.03 176 THR A O 1
ATOM 1389 N N . TRP A 1 177 ? -22.485 13.379 32.336 1.00 52.34 177 TRP A N 1
ATOM 1390 C CA . TRP A 1 177 ? -22.561 14.492 33.305 1.00 52.34 177 TRP A CA 1
ATOM 1391 C C . TRP A 1 177 ? -21.838 14.311 34.640 1.00 52.34 177 TRP A C 1
ATOM 1393 O O . TRP A 1 177 ? -21.813 15.242 35.445 1.00 52.34 177 TRP A O 1
ATOM 1403 N N . HIS A 1 178 ? -21.205 13.172 34.914 1.00 45.09 178 HIS A N 1
ATOM 1404 C CA . HIS A 1 178 ? -20.370 13.060 36.113 1.00 45.09 178 HIS A CA 1
ATOM 1405 C C . HIS A 1 178 ? -18.988 13.650 35.838 1.00 45.09 178 HIS A C 1
ATOM 1407 O O . HIS A 1 178 ? -18.049 12.959 35.443 1.00 45.09 178 HIS A O 1
ATOM 1413 N N . GLN A 1 179 ? -18.890 14.963 36.065 1.00 47.22 179 GLN A N 1
ATOM 1414 C CA . GLN A 1 179 ? -17.631 15.629 36.364 1.00 47.22 179 GLN A CA 1
ATOM 1415 C C . GLN A 1 179 ? -16.965 14.845 37.494 1.00 47.22 179 GLN A C 1
ATOM 1417 O O . GLN A 1 179 ? -17.381 14.902 38.650 1.00 47.22 179 GLN A O 1
ATOM 1422 N N . VAL A 1 180 ? -15.947 14.063 37.146 1.00 50.19 180 VAL A N 1
ATOM 1423 C CA . VAL A 1 180 ? -14.978 13.570 38.115 1.00 50.19 180 VAL A CA 1
ATOM 1424 C C . VAL A 1 180 ? -14.484 14.811 38.847 1.00 50.19 180 VAL A C 1
ATOM 1426 O O . VAL A 1 180 ? -13.865 15.671 38.222 1.00 50.19 180 VAL A O 1
ATOM 1429 N N . ALA A 1 181 ? -14.813 14.938 40.134 1.00 49.69 181 ALA A N 1
ATOM 1430 C CA . ALA A 1 181 ? -14.216 15.951 40.984 1.00 49.69 181 ALA A CA 1
ATOM 1431 C C . ALA A 1 181 ? -12.704 15.727 40.913 1.00 49.69 181 ALA A C 1
ATOM 1433 O O . ALA A 1 181 ? -12.183 14.736 41.434 1.00 49.69 181 ALA A O 1
ATOM 1434 N N . LEU A 1 182 ? -12.022 16.581 40.144 1.00 50.12 182 LEU A N 1
ATOM 1435 C CA . LEU A 1 182 ? -10.578 16.533 40.033 1.00 50.12 182 LEU A CA 1
ATOM 1436 C C . LEU A 1 182 ? -9.998 16.687 41.445 1.00 50.12 182 LEU A C 1
ATOM 1438 O O . LEU A 1 182 ? -10.538 17.461 42.239 1.00 50.12 182 LEU A O 1
ATOM 1442 N N . PRO A 1 183 ? -8.916 15.958 41.765 1.00 51.72 183 PRO A N 1
ATOM 1443 C CA . PRO A 1 183 ? -8.226 16.125 43.034 1.00 51.72 183 PRO A CA 1
ATOM 1444 C C . PRO A 1 183 ? -7.905 17.605 43.229 1.00 51.72 183 PRO A C 1
ATOM 1446 O O . PRO A 1 183 ? -7.473 18.265 42.288 1.00 51.72 183 PRO A O 1
ATOM 1449 N N . ASP A 1 184 ? -8.158 18.101 44.436 1.00 46.59 184 ASP A N 1
ATOM 1450 C CA . ASP A 1 184 ? -7.998 19.488 44.864 1.00 46.59 184 ASP A CA 1
ATOM 1451 C C . ASP A 1 184 ? -6.556 19.972 44.608 1.00 46.59 184 ASP A C 1
ATOM 1453 O O . ASP A 1 184 ? -5.655 19.848 45.444 1.00 46.59 184 ASP A O 1
ATOM 1457 N N . VAL A 1 185 ? -6.304 20.461 43.388 1.00 53.88 185 VAL A N 1
ATOM 1458 C CA . VAL A 1 185 ? -5.043 21.084 42.987 1.00 53.88 185 VAL A CA 1
ATOM 1459 C C . VAL A 1 185 ? -5.038 22.467 43.614 1.00 53.88 185 VAL A C 1
ATOM 1461 O O . VAL A 1 185 ? -5.438 23.461 43.008 1.00 53.88 185 VAL A O 1
ATOM 1464 N N . LYS A 1 186 ? -4.578 22.526 44.863 1.00 53.31 186 LYS A N 1
ATOM 1465 C CA . LYS A 1 186 ? -4.274 23.778 45.550 1.00 53.31 186 LYS A CA 1
ATOM 1466 C C . LYS A 1 186 ? -3.432 24.678 44.636 1.00 53.31 186 LYS A C 1
ATOM 1468 O O . LYS A 1 186 ? -2.275 24.388 44.351 1.00 53.31 186 LYS A O 1
ATOM 1473 N N . LYS A 1 187 ? -4.056 25.784 44.221 1.00 55.75 187 LYS A N 1
ATOM 1474 C CA . LYS A 1 187 ? -3.469 27.044 43.739 1.00 55.75 187 LYS A CA 1
ATOM 1475 C C . LYS A 1 187 ? -2.339 26.896 42.712 1.00 55.75 187 LYS A C 1
ATOM 1477 O O . LYS A 1 187 ? -1.173 27.139 43.011 1.00 55.75 187 LYS A O 1
ATOM 1482 N N . ARG A 1 188 ? -2.705 26.661 41.452 1.00 55.34 188 ARG A N 1
ATOM 1483 C CA . ARG A 1 188 ? -1.934 27.186 40.315 1.00 55.34 188 ARG A CA 1
ATOM 1484 C C . ARG A 1 188 ? -2.834 28.169 39.561 1.00 55.34 188 ARG A C 1
ATOM 1486 O O . ARG A 1 188 ? -3.971 27.795 39.285 1.00 55.34 188 ARG A O 1
ATOM 1493 N N . PRO A 1 189 ? -2.399 29.412 39.283 1.00 55.94 189 PRO A N 1
ATOM 1494 C CA . PRO A 1 189 ? -3.225 30.372 38.559 1.00 55.94 189 PRO A CA 1
ATOM 1495 C C . PRO A 1 189 ? -3.530 29.802 37.172 1.00 55.94 189 PRO A C 1
ATOM 1497 O O . PRO A 1 189 ? -2.619 29.523 36.394 1.00 55.94 189 PRO A O 1
ATOM 1500 N N . ILE A 1 190 ? -4.811 29.554 36.911 1.00 59.62 190 ILE A N 1
ATOM 1501 C CA . ILE A 1 190 ? -5.322 29.058 35.635 1.00 59.62 190 ILE A CA 1
ATOM 1502 C C . ILE A 1 190 ? -5.369 30.267 34.690 1.00 59.62 190 ILE A C 1
ATOM 1504 O O . ILE A 1 190 ? -6.126 31.199 34.969 1.00 59.62 190 ILE A O 1
ATOM 1508 N N . PRO A 1 191 ? -4.572 30.313 33.607 1.00 63.47 191 PRO A N 1
ATOM 1509 C CA . PRO A 1 191 ? -4.763 31.322 32.573 1.00 63.47 191 PRO A CA 1
ATOM 1510 C C . PRO A 1 191 ? -6.104 31.080 31.851 1.00 63.47 191 PRO A C 1
ATOM 1512 O O . PRO A 1 191 ? -6.557 29.934 31.779 1.00 63.47 191 PRO A O 1
ATOM 1515 N N . PRO A 1 192 ? -6.756 32.122 31.305 1.00 60.06 192 PRO A N 1
ATOM 1516 C CA . PRO A 1 192 ? -8.039 31.995 30.616 1.00 60.06 192 PRO A CA 1
ATOM 1517 C C . PRO A 1 192 ? -7.867 31.219 29.299 1.00 60.06 192 PRO A C 1
ATOM 1519 O O . PRO A 1 192 ? -7.580 31.796 28.257 1.00 60.06 192 PRO A O 1
ATOM 1522 N N . VAL A 1 193 ? -8.019 29.893 29.344 1.00 60.66 193 VAL A N 1
ATOM 1523 C CA . VAL A 1 193 ? -7.893 28.997 28.182 1.00 60.66 193 VAL A CA 1
ATOM 1524 C C . VAL A 1 193 ? -9.223 28.290 27.947 1.00 60.66 193 VAL A C 1
ATOM 1526 O O . VAL A 1 193 ? -9.403 27.135 28.320 1.00 60.66 193 VAL A O 1
ATOM 1529 N N . THR A 1 194 ? -10.186 28.980 27.338 1.00 58.69 194 THR A N 1
ATOM 1530 C CA . THR A 1 194 ? -11.429 28.340 26.856 1.00 58.69 194 THR A CA 1
ATOM 1531 C C . THR A 1 194 ? -11.909 28.849 25.494 1.00 58.69 194 THR A C 1
ATOM 1533 O O . THR A 1 194 ? -12.828 28.268 24.923 1.00 58.69 194 THR A O 1
ATOM 1536 N N . THR A 1 195 ? -11.267 29.859 24.901 1.00 58.25 195 THR A N 1
ATOM 1537 C CA . THR A 1 195 ? -11.679 30.445 23.610 1.00 58.25 195 THR A CA 1
ATOM 1538 C C . THR A 1 195 ? -11.026 29.811 22.376 1.00 58.25 195 THR A C 1
ATOM 1540 O O . THR A 1 195 ? -11.551 29.971 21.274 1.00 58.25 195 THR A O 1
ATOM 1543 N N . ASP A 1 196 ? -9.935 29.055 22.530 1.00 70.06 196 ASP A N 1
ATOM 1544 C CA . ASP A 1 196 ? -9.188 28.509 21.384 1.00 70.06 196 ASP A CA 1
ATOM 1545 C C . ASP A 1 196 ? -9.586 27.080 20.997 1.00 70.06 196 ASP A C 1
ATOM 1547 O O . ASP A 1 196 ? -9.428 26.684 19.841 1.00 70.06 196 ASP A O 1
ATOM 1551 N N . LEU A 1 197 ? -10.175 26.308 21.917 1.00 83.00 197 LEU A N 1
ATOM 1552 C CA . LEU A 1 197 ? -10.565 24.926 21.623 1.00 83.00 197 LEU A CA 1
ATOM 1553 C C . LEU A 1 197 ? -11.712 24.863 20.607 1.00 83.00 197 LEU A C 1
ATOM 1555 O O . LEU A 1 197 ? -11.657 24.074 19.669 1.00 83.00 197 LEU A O 1
ATOM 1559 N N . SER A 1 198 ? -12.734 25.708 20.756 1.00 85.50 198 SER A N 1
ATOM 1560 C CA . SER A 1 198 ? -13.876 25.743 19.832 1.00 85.50 198 SER A CA 1
ATOM 1561 C C . SER A 1 198 ? -13.454 26.169 18.422 1.00 85.50 198 SER A C 1
ATOM 1563 O O . SER A 1 198 ? -13.906 25.584 17.437 1.00 85.50 198 SER A O 1
ATOM 1565 N N . LYS A 1 199 ? -12.527 27.129 18.315 1.00 86.62 199 LYS A N 1
ATOM 1566 C CA . LYS A 1 199 ? -11.926 27.548 17.040 1.00 86.62 199 LYS A CA 1
ATOM 1567 C C . LYS A 1 199 ? -11.092 26.432 16.413 1.00 86.62 199 LYS A C 1
ATOM 1569 O O . LYS A 1 199 ? -11.229 26.200 15.216 1.00 86.62 199 LYS A O 1
ATOM 1574 N N . SER A 1 200 ? -10.299 25.719 17.214 1.00 87.50 200 SER A N 1
ATOM 1575 C CA . SER A 1 200 ? -9.496 24.572 16.769 1.00 87.50 200 SER A CA 1
ATOM 1576 C C . SER A 1 200 ? -10.362 23.395 16.301 1.00 87.50 200 SER A C 1
ATOM 1578 O O . SER A 1 200 ? -10.110 22.801 15.257 1.00 87.50 200 SER A O 1
ATOM 1580 N N . LEU A 1 201 ? -11.456 23.091 17.005 1.00 90.06 201 LEU A N 1
ATOM 1581 C CA . LEU A 1 201 ? -12.404 22.066 16.561 1.00 90.06 201 LEU A CA 1
ATOM 1582 C C . LEU A 1 201 ? -13.114 22.476 15.264 1.00 90.06 201 LEU A C 1
ATOM 1584 O O . LEU A 1 201 ? -13.298 21.643 14.382 1.00 90.06 201 LEU A O 1
ATOM 1588 N N . CYS A 1 202 ? -13.469 23.754 15.112 1.00 92.94 202 CYS A N 1
ATOM 1589 C CA . CYS A 1 202 ? -14.072 24.274 13.884 1.00 92.94 202 CYS A CA 1
ATOM 1590 C C . CYS A 1 202 ? -13.090 24.270 12.698 1.00 92.94 202 CYS A C 1
ATOM 1592 O O . CYS A 1 202 ? -13.483 23.963 11.572 1.00 92.94 202 CYS A O 1
ATOM 1594 N N . SER A 1 203 ? -11.808 24.581 12.916 1.00 92.06 203 SER A N 1
ATOM 1595 C CA . SER A 1 203 ? -10.798 24.469 11.857 1.00 92.06 203 SER A CA 1
ATOM 1596 C C . SER A 1 203 ? -10.547 23.010 11.478 1.00 92.06 203 SER A C 1
ATOM 1598 O O . SER A 1 203 ? -10.477 22.704 10.288 1.00 92.06 203 SER A O 1
ATOM 1600 N N . LEU A 1 204 ? -10.509 22.101 12.456 1.00 94.06 204 LEU A N 1
ATOM 1601 C CA . LEU A 1 204 ? -10.326 20.671 12.219 1.00 94.06 204 LEU A CA 1
ATOM 1602 C C . LEU A 1 204 ? -11.490 20.064 11.426 1.00 94.06 204 LEU A C 1
ATOM 1604 O O . LEU A 1 204 ? -11.258 19.315 10.479 1.00 94.06 204 LEU A O 1
ATOM 1608 N N . THR A 1 205 ? -12.740 20.398 11.760 1.00 95.44 205 THR A N 1
ATOM 1609 C CA . THR A 1 205 ? -13.906 19.896 11.011 1.00 95.44 205 THR A CA 1
ATOM 1610 C C . THR A 1 205 ? -13.948 20.446 9.590 1.00 95.44 205 THR A C 1
ATOM 1612 O O . THR A 1 205 ? -14.243 19.693 8.662 1.00 95.44 205 THR A O 1
ATOM 1615 N N . LYS A 1 206 ? -13.581 21.719 9.385 1.00 93.75 206 LYS A N 1
ATOM 1616 C CA . LYS A 1 206 ? -13.426 22.303 8.042 1.00 93.75 206 LYS A CA 1
ATOM 1617 C C . LYS A 1 206 ? -12.330 21.605 7.240 1.00 93.75 206 LYS A C 1
ATOM 1619 O O . LYS A 1 206 ? -12.545 21.297 6.071 1.00 93.75 206 LYS A O 1
ATOM 1624 N N . GLN A 1 207 ? -11.188 21.317 7.862 1.00 92.06 207 GLN A N 1
ATOM 1625 C CA . GLN A 1 207 ? -10.097 20.589 7.215 1.00 92.06 207 GLN A CA 1
ATOM 1626 C C . GLN A 1 207 ? -10.514 19.160 6.853 1.00 92.06 207 GLN A C 1
ATOM 1628 O O . GLN A 1 207 ? -10.241 18.713 5.744 1.00 92.06 207 GLN A O 1
ATOM 1633 N N . HIS A 1 208 ? -11.221 18.466 7.748 1.00 94.56 208 HIS A N 1
ATOM 1634 C CA . HIS A 1 208 ? -11.743 17.126 7.487 1.00 94.56 208 HIS A CA 1
ATOM 1635 C C . HIS A 1 208 ? -12.778 17.119 6.352 1.00 94.56 208 HIS A C 1
ATOM 1637 O O . HIS A 1 208 ? -12.763 16.239 5.497 1.00 94.56 208 HIS A O 1
ATOM 1643 N N . ALA A 1 209 ? -13.674 18.108 6.308 1.00 93.38 209 ALA A N 1
ATOM 1644 C CA . ALA A 1 209 ? -14.630 18.237 5.211 1.00 93.38 209 ALA A CA 1
ATOM 1645 C C . ALA A 1 209 ? -13.921 18.494 3.869 1.00 93.38 209 ALA A C 1
ATOM 1647 O O . ALA A 1 209 ? -14.282 17.889 2.860 1.00 93.38 209 ALA A O 1
ATOM 1648 N N . ALA A 1 210 ? -12.885 19.340 3.864 1.00 90.00 210 ALA A N 1
ATOM 1649 C CA . ALA A 1 210 ? -12.086 19.621 2.674 1.00 90.00 210 ALA A CA 1
ATOM 1650 C C . ALA A 1 210 ? -11.309 18.386 2.187 1.00 90.00 210 ALA A C 1
ATOM 1652 O O . ALA A 1 210 ? -11.343 18.085 0.996 1.00 90.00 210 ALA A O 1
ATOM 1653 N N . SER A 1 211 ? -10.670 17.634 3.089 1.00 90.75 211 SER A N 1
ATOM 1654 C CA . SER A 1 211 ? -9.950 16.409 2.715 1.00 90.75 211 SER A CA 1
ATOM 1655 C C . SER A 1 211 ? -10.898 15.316 2.225 1.00 90.75 211 SER A C 1
ATOM 1657 O O . SER A 1 211 ? -10.592 14.609 1.268 1.00 90.75 211 SER A O 1
ATOM 1659 N N . GLN A 1 212 ? -12.086 15.198 2.819 1.00 93.56 212 GLN A N 1
ATOM 1660 C CA . GLN A 1 212 ? -13.095 14.251 2.356 1.00 93.56 212 GLN A CA 1
ATOM 1661 C C . GLN A 1 212 ? -13.627 14.608 0.960 1.00 93.56 212 GLN A C 1
ATOM 1663 O O . GLN A 1 212 ? -13.875 13.703 0.164 1.00 93.56 212 GLN A O 1
ATOM 1668 N N . ALA A 1 213 ? -13.804 15.897 0.654 1.00 90.25 213 ALA A N 1
ATOM 1669 C CA . ALA A 1 213 ? -14.160 16.348 -0.690 1.00 90.25 213 ALA A CA 1
ATOM 1670 C C . ALA A 1 213 ? -13.041 16.022 -1.693 1.00 90.25 213 ALA A C 1
ATOM 1672 O O . ALA A 1 213 ? -13.307 15.373 -2.700 1.00 90.25 213 ALA A O 1
ATOM 1673 N N . ALA A 1 214 ? -11.787 16.336 -1.351 1.00 89.19 214 ALA A N 1
ATOM 1674 C CA . ALA A 1 214 ? -10.622 16.012 -2.174 1.00 89.19 214 ALA A CA 1
ATOM 1675 C C . ALA A 1 214 ? -10.517 14.505 -2.479 1.00 89.19 214 ALA A C 1
ATOM 1677 O O . ALA A 1 214 ? -10.295 14.112 -3.620 1.00 89.19 214 ALA A O 1
ATOM 1678 N N . LEU A 1 215 ? -10.752 13.636 -1.490 1.00 91.56 215 LEU A N 1
ATOM 1679 C CA . LEU A 1 215 ? -10.747 12.184 -1.705 1.00 91.56 215 LEU A CA 1
ATOM 1680 C C . LEU A 1 215 ? -11.865 11.707 -2.638 1.00 91.56 215 LEU A C 1
ATOM 1682 O O . LEU A 1 215 ? -11.664 10.754 -3.392 1.00 91.56 215 LEU A O 1
ATOM 1686 N N . LYS A 1 216 ? -13.043 12.339 -2.591 1.00 92.69 216 LYS A N 1
ATOM 1687 C CA . LYS A 1 216 ? -14.132 12.019 -3.523 1.00 92.69 216 LYS A CA 1
ATOM 1688 C C . LYS A 1 216 ? -13.758 12.418 -4.947 1.00 92.69 216 LYS A C 1
ATOM 1690 O O . LYS A 1 216 ? -13.917 11.586 -5.834 1.00 92.69 216 LYS A O 1
ATOM 1695 N N . ASP A 1 217 ? -13.195 13.610 -5.127 1.00 89.31 217 ASP A N 1
ATOM 1696 C CA . ASP A 1 217 ? -12.733 14.096 -6.432 1.00 89.31 217 ASP A CA 1
ATOM 1697 C C . ASP A 1 217 ? -11.613 13.203 -6.999 1.00 89.31 217 ASP A C 1
ATOM 1699 O O . ASP A 1 217 ? -11.634 12.832 -8.175 1.00 89.31 217 ASP A O 1
ATOM 1703 N N . ALA A 1 218 ? -10.669 12.784 -6.144 1.00 91.31 218 ALA A N 1
ATOM 1704 C CA . ALA A 1 218 ? -9.613 11.834 -6.498 1.00 91.31 218 ALA A CA 1
ATOM 1705 C C . ALA A 1 218 ? -10.202 10.518 -7.010 1.00 91.31 218 ALA A C 1
ATOM 1707 O O . ALA A 1 218 ? -9.799 9.997 -8.050 1.00 91.31 218 ALA A O 1
ATOM 1708 N N . LYS A 1 219 ? -11.177 9.982 -6.270 1.00 94.00 219 LYS A N 1
ATOM 1709 C CA . LYS A 1 219 ? -11.824 8.715 -6.594 1.00 94.00 219 LYS A CA 1
ATOM 1710 C C . LYS A 1 219 ? -12.535 8.791 -7.943 1.00 94.00 219 LYS A C 1
ATOM 1712 O O . LYS A 1 219 ? -12.303 7.922 -8.779 1.00 94.00 219 LYS A O 1
ATOM 1717 N N . THR A 1 220 ? -13.359 9.815 -8.163 1.00 92.62 220 THR A N 1
ATOM 1718 C CA . THR A 1 220 ? -14.088 9.979 -9.430 1.00 92.62 220 THR A CA 1
ATOM 1719 C C . THR A 1 220 ? -13.130 10.107 -10.607 1.00 92.62 220 THR A C 1
ATOM 1721 O O . THR A 1 220 ? -13.329 9.474 -11.637 1.00 92.62 220 THR A O 1
ATOM 1724 N N . PHE A 1 221 ? -12.030 10.842 -10.431 1.00 93.19 221 PHE A N 1
ATOM 1725 C CA . PHE A 1 221 ? -11.028 10.976 -11.478 1.00 93.19 221 PHE A CA 1
ATOM 1726 C C . PHE A 1 221 ? -10.325 9.655 -11.808 1.00 93.19 221 PHE A C 1
ATOM 1728 O O . PHE A 1 221 ? -10.143 9.338 -12.981 1.00 93.19 221 PHE A O 1
ATOM 1735 N N . ILE A 1 222 ? -9.934 8.874 -10.796 1.00 93.62 222 ILE A N 1
ATOM 1736 C CA . ILE A 1 222 ? -9.300 7.565 -11.009 1.00 93.62 222 ILE A CA 1
ATOM 1737 C C . ILE A 1 222 ? -10.268 6.615 -11.727 1.00 93.62 222 ILE A C 1
ATOM 1739 O O . ILE A 1 222 ? -9.855 5.875 -12.618 1.00 93.62 222 ILE A O 1
ATOM 1743 N N . GLU A 1 223 ? -11.554 6.642 -11.376 1.00 95.06 223 GLU A N 1
ATOM 1744 C CA . GLU A 1 223 ? -12.585 5.858 -12.063 1.00 95.06 223 GLU A CA 1
ATOM 1745 C C . GLU A 1 223 ? -12.714 6.267 -13.541 1.00 95.06 223 GLU A C 1
ATOM 1747 O O . GLU A 1 223 ? -12.717 5.394 -14.415 1.00 95.06 223 GLU A O 1
ATOM 1752 N N . ASP A 1 224 ? -12.721 7.567 -13.842 1.00 93.25 224 ASP A N 1
ATOM 1753 C CA . ASP A 1 224 ? -12.766 8.072 -15.219 1.00 93.25 224 ASP A CA 1
ATOM 1754 C C . ASP A 1 224 ? -11.483 7.758 -16.006 1.00 93.25 224 ASP A C 1
ATOM 1756 O O . ASP A 1 224 ? -11.544 7.389 -17.184 1.00 93.25 224 ASP A O 1
ATOM 1760 N N . ALA A 1 225 ? -10.316 7.840 -15.364 1.00 93.00 225 ALA A N 1
ATOM 1761 C CA . ALA A 1 225 ? -9.035 7.443 -15.940 1.00 93.00 225 ALA A CA 1
ATOM 1762 C C . ALA A 1 225 ? -9.013 5.943 -16.269 1.00 93.00 225 ALA A C 1
ATOM 1764 O O . ALA A 1 225 ? -8.674 5.560 -17.390 1.00 93.00 225 ALA A O 1
ATOM 1765 N N . ASN A 1 226 ? -9.464 5.089 -15.349 1.00 95.00 226 ASN A N 1
ATOM 1766 C CA . ASN A 1 226 ? -9.581 3.648 -15.580 1.00 95.00 226 ASN A CA 1
ATOM 1767 C C . ASN A 1 226 ? -10.557 3.336 -16.717 1.00 95.00 226 ASN A C 1
ATOM 1769 O O . ASN A 1 226 ? -10.256 2.516 -17.589 1.00 95.00 226 ASN A O 1
ATOM 1773 N N . ARG A 1 227 ? -11.703 4.027 -16.755 1.00 94.69 227 ARG A N 1
ATOM 1774 C CA . ARG A 1 227 ? -12.668 3.907 -17.850 1.00 94.69 227 ARG A CA 1
ATOM 1775 C C . ARG A 1 227 ? -12.043 4.308 -19.182 1.00 94.69 227 ARG A C 1
ATOM 1777 O O . ARG A 1 227 ? -12.275 3.624 -20.179 1.00 94.69 227 ARG A O 1
ATOM 1784 N N . TYR A 1 228 ? -11.241 5.371 -19.205 1.00 94.12 228 TYR A N 1
ATOM 1785 C CA . TYR A 1 228 ? -10.505 5.803 -20.389 1.00 94.12 228 TYR A CA 1
ATOM 1786 C C . TYR A 1 228 ? -9.519 4.733 -20.873 1.00 94.12 228 TYR A C 1
ATOM 1788 O O . TYR A 1 228 ? -9.566 4.380 -22.050 1.00 94.12 228 TYR A O 1
ATOM 1796 N N . VAL A 1 229 ? -8.677 4.183 -19.985 1.00 93.88 229 VAL A N 1
ATOM 1797 C CA . VAL A 1 229 ? -7.726 3.109 -20.339 1.00 93.88 229 VAL A CA 1
ATOM 1798 C C . VAL A 1 229 ? -8.474 1.907 -20.900 1.00 93.88 229 VAL A C 1
ATOM 1800 O O . VAL A 1 229 ? -8.162 1.448 -21.994 1.00 93.88 229 VAL A O 1
ATOM 1803 N N . TYR A 1 230 ? -9.498 1.428 -20.195 1.00 95.12 230 TYR A N 1
ATOM 1804 C CA . TYR A 1 230 ? -10.257 0.258 -20.625 1.00 95.12 230 TYR A CA 1
ATOM 1805 C C . TYR A 1 230 ? -10.916 0.484 -21.991 1.00 95.12 230 TYR A C 1
ATOM 1807 O O . TYR A 1 230 ? -10.753 -0.305 -22.916 1.00 95.12 230 TYR A O 1
ATOM 1815 N N . THR A 1 231 ? -11.609 1.610 -22.151 1.00 94.31 231 THR A N 1
ATOM 1816 C CA . THR A 1 231 ? -12.313 1.933 -23.398 1.00 94.31 231 THR A CA 1
ATOM 1817 C C . THR A 1 231 ? -11.344 2.107 -24.568 1.00 94.31 231 THR A C 1
ATOM 1819 O O . THR A 1 231 ? -11.678 1.751 -25.694 1.00 94.31 231 THR A O 1
ATOM 1822 N N . ARG A 1 232 ? -10.138 2.625 -24.313 1.00 91.25 232 ARG A N 1
ATOM 1823 C CA . ARG A 1 232 ? -9.126 2.828 -25.348 1.00 91.25 232 ARG A CA 1
ATOM 1824 C C . ARG A 1 232 ? -8.381 1.555 -25.739 1.00 91.25 232 ARG A C 1
ATOM 1826 O O . ARG A 1 232 ? -8.160 1.359 -26.923 1.00 91.25 232 ARG A O 1
ATOM 1833 N N . PHE A 1 233 ? -7.957 0.747 -24.770 1.00 92.25 233 PHE A N 1
ATOM 1834 C CA . PHE A 1 233 ? -7.035 -0.374 -25.007 1.00 92.25 233 PHE A CA 1
ATOM 1835 C C . PHE A 1 233 ? -7.705 -1.745 -25.028 1.00 92.25 233 PHE A C 1
ATOM 1837 O O . PHE A 1 233 ? -7.113 -2.697 -25.519 1.00 92.25 233 PHE A O 1
ATOM 1844 N N . VAL A 1 234 ? -8.903 -1.872 -24.457 1.00 94.31 234 VAL A N 1
ATOM 1845 C CA . VAL A 1 234 ? -9.656 -3.136 -24.459 1.00 94.31 234 VAL A CA 1
ATOM 1846 C C . VAL A 1 234 ? -10.762 -3.109 -25.505 1.00 94.31 234 VAL A C 1
ATOM 1848 O O . VAL A 1 234 ? -11.052 -4.133 -26.111 1.00 94.31 234 VAL A O 1
ATOM 1851 N N . LEU A 1 235 ? -11.390 -1.948 -25.713 1.00 92.12 235 LEU A N 1
ATOM 1852 C CA . LEU A 1 235 ? -12.494 -1.798 -26.666 1.00 92.12 235 LEU A CA 1
ATOM 1853 C C . LEU A 1 235 ? -12.079 -1.135 -27.990 1.00 92.12 235 LEU A C 1
ATOM 1855 O O . LEU A 1 235 ? -12.929 -0.985 -28.862 1.00 92.12 235 LEU A O 1
ATOM 1859 N N . ASP A 1 236 ? -10.820 -0.701 -28.128 1.00 91.25 236 ASP A N 1
ATOM 1860 C CA . ASP A 1 236 ? -10.275 0.015 -29.298 1.00 91.25 236 ASP A CA 1
ATOM 1861 C C . ASP A 1 236 ? -11.084 1.251 -29.741 1.00 91.25 236 ASP A C 1
ATOM 1863 O O . ASP A 1 236 ? -11.017 1.713 -30.884 1.00 91.25 236 ASP A O 1
ATOM 1867 N N . LEU A 1 237 ? -11.846 1.842 -28.819 1.00 90.19 237 LEU A N 1
ATOM 1868 C CA . LEU A 1 237 ? -12.567 3.088 -29.056 1.00 90.19 237 LEU A CA 1
ATOM 1869 C C . LEU A 1 237 ? -11.641 4.283 -28.784 1.00 90.19 237 LEU A C 1
ATOM 1871 O O . LEU A 1 237 ? -10.648 4.185 -28.067 1.00 90.19 237 LEU A O 1
ATOM 1875 N N . ARG A 1 238 ? -11.969 5.463 -29.325 1.00 87.69 238 ARG A N 1
ATOM 1876 C CA . ARG A 1 238 ? -11.253 6.721 -29.029 1.00 87.69 238 ARG A CA 1
ATOM 1877 C C . ARG A 1 238 ? -12.054 7.583 -28.046 1.00 87.69 238 ARG A C 1
ATOM 1879 O O . ARG A 1 238 ? -12.686 8.549 -28.475 1.00 87.69 238 ARG A O 1
ATOM 1886 N N . PRO A 1 239 ? -12.071 7.255 -26.739 1.00 88.31 239 PRO A N 1
ATOM 1887 C CA . PRO A 1 239 ? -12.772 8.068 -25.756 1.00 88.31 239 PRO A CA 1
ATOM 1888 C C . PRO A 1 239 ? -12.112 9.444 -25.618 1.00 88.31 239 PRO A C 1
ATOM 1890 O O . PRO A 1 239 ? -10.898 9.598 -25.791 1.00 88.31 239 PRO A O 1
ATOM 1893 N N . SER A 1 240 ? -12.912 10.448 -25.254 1.00 87.38 240 SER A N 1
ATOM 1894 C CA . SER A 1 240 ? -12.372 11.724 -24.786 1.00 87.38 240 SER A CA 1
ATOM 1895 C C . SER A 1 240 ? -11.620 11.495 -23.472 1.00 87.38 240 SER A C 1
ATOM 1897 O O . SER A 1 240 ? -12.104 10.744 -22.622 1.00 87.38 240 SER A O 1
ATOM 1899 N N . PRO A 1 241 ? -10.446 12.112 -23.276 1.00 84.75 241 PRO A N 1
ATOM 1900 C CA . PRO A 1 241 ? -9.737 12.016 -22.010 1.00 84.75 241 PRO A CA 1
ATOM 1901 C C . PRO A 1 241 ? -10.541 12.620 -20.853 1.00 84.75 241 PRO A C 1
ATOM 1903 O O . PRO A 1 241 ? -11.293 13.575 -21.080 1.00 84.75 241 PRO A O 1
ATOM 1906 N N . PRO A 1 242 ? -10.345 12.112 -19.621 1.00 83.75 242 PRO A N 1
ATOM 1907 C CA . PRO A 1 242 ? -10.924 12.727 -18.436 1.00 83.75 242 PRO A CA 1
ATOM 1908 C C . PRO A 1 242 ? -10.414 14.166 -18.313 1.00 83.75 242 PRO A C 1
ATOM 1910 O O . PRO A 1 242 ? -9.214 14.426 -18.453 1.00 83.75 242 PRO A O 1
ATOM 1913 N N . GLN A 1 243 ? -11.335 15.107 -18.103 1.00 79.88 243 GLN A N 1
ATOM 1914 C CA . GLN A 1 243 ? -10.989 16.503 -17.859 1.00 79.88 243 GLN A 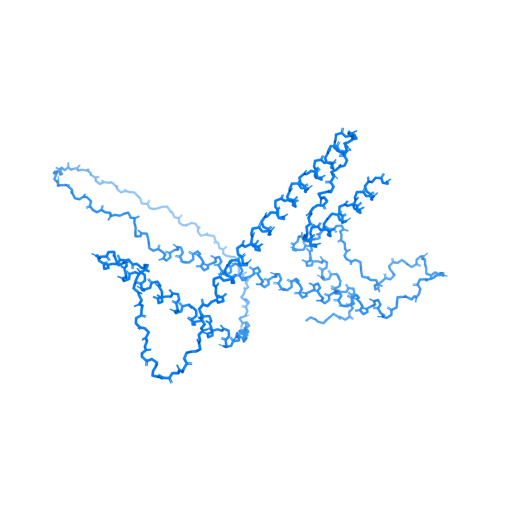CA 1
ATOM 1915 C C . GLN A 1 243 ? -10.482 16.633 -16.423 1.00 79.88 243 GLN A C 1
ATOM 1917 O O . GLN A 1 243 ? -11.097 16.114 -15.493 1.00 79.88 243 GLN A O 1
ATOM 1922 N N . SER A 1 244 ? -9.350 17.312 -16.236 1.00 74.19 244 SER A N 1
ATOM 1923 C CA . SER A 1 244 ? -8.848 17.609 -14.898 1.00 74.19 244 SER A CA 1
ATOM 1924 C C . SER A 1 244 ? -9.845 18.529 -14.186 1.00 74.19 244 SER A C 1
ATOM 1926 O O . SER A 1 244 ? -10.153 19.589 -14.741 1.00 74.19 244 SER A O 1
ATOM 1928 N N . PRO A 1 245 ? -10.332 18.203 -12.978 1.00 69.19 245 PRO A N 1
ATOM 1929 C CA . PRO A 1 245 ? -11.099 19.159 -12.199 1.00 69.19 245 PRO A CA 1
ATOM 1930 C C . PRO A 1 245 ? -10.179 20.339 -11.863 1.00 69.19 245 PRO A C 1
ATOM 1932 O O . PRO A 1 245 ? -9.270 20.238 -11.043 1.00 69.19 245 PRO A O 1
ATOM 1935 N N . HIS A 1 246 ? -10.397 21.478 -12.522 1.00 61.97 246 HIS A N 1
ATOM 1936 C CA . HIS A 1 246 ? -9.584 22.695 -12.381 1.00 61.97 246 HIS A CA 1
ATOM 1937 C C . HIS A 1 246 ? -9.657 23.339 -10.979 1.00 61.97 246 HIS A C 1
ATOM 1939 O O . HIS A 1 246 ? -9.104 24.411 -10.749 1.00 61.97 246 HIS A O 1
ATOM 1945 N N . THR A 1 247 ? -10.358 22.706 -10.041 1.00 63.38 247 THR A N 1
ATOM 1946 C CA . THR A 1 247 ? -10.755 23.250 -8.742 1.00 63.38 247 THR A CA 1
ATOM 1947 C C . THR A 1 247 ? -10.096 22.565 -7.548 1.00 63.38 247 THR A C 1
ATOM 1949 O O . THR A 1 247 ? -10.295 23.016 -6.417 1.00 63.38 247 THR A O 1
ATOM 1952 N N . SER A 1 248 ? -9.297 21.511 -7.741 1.00 63.97 248 SER A N 1
ATOM 1953 C CA . SER A 1 248 ? -8.651 20.833 -6.613 1.00 63.97 248 SER A CA 1
ATOM 1954 C C . SER A 1 248 ? -7.530 21.696 -6.027 1.00 63.97 248 SER A C 1
ATOM 1956 O O . SER A 1 248 ? -6.446 21.825 -6.586 1.00 63.97 248 SER A O 1
ATOM 1958 N N . ARG A 1 249 ? -7.805 22.293 -4.863 1.00 73.94 249 ARG A N 1
ATOM 1959 C CA . ARG A 1 249 ? -6.864 23.123 -4.088 1.00 73.94 249 ARG A CA 1
ATOM 1960 C C . ARG A 1 249 ? -5.786 22.300 -3.365 1.00 73.94 249 ARG A C 1
ATOM 1962 O O . ARG A 1 249 ? -4.876 22.875 -2.775 1.00 73.94 249 ARG A O 1
ATOM 1969 N N . ASP A 1 250 ? -5.916 20.976 -3.372 1.00 83.31 250 ASP A N 1
ATOM 1970 C CA . ASP A 1 250 ? -5.009 20.059 -2.689 1.00 83.31 250 ASP A CA 1
ATOM 1971 C C . ASP A 1 250 ? -3.765 19.776 -3.559 1.00 83.31 250 ASP A C 1
ATOM 1973 O O . ASP A 1 250 ? -3.915 19.287 -4.684 1.00 83.31 250 ASP A O 1
ATOM 1977 N N . PRO A 1 251 ? -2.540 20.066 -3.076 1.00 86.88 251 PRO A N 1
ATOM 1978 C CA . PRO A 1 251 ? -1.315 19.809 -3.832 1.00 86.88 251 PRO A CA 1
ATOM 1979 C C . PRO A 1 251 ? -1.119 18.328 -4.180 1.00 86.88 251 PRO A C 1
ATOM 1981 O O . PRO A 1 251 ? -0.577 18.036 -5.245 1.00 86.88 251 PRO A O 1
ATOM 1984 N N . ALA A 1 252 ? -1.590 17.398 -3.342 1.00 84.19 252 ALA A N 1
ATOM 1985 C CA . ALA A 1 252 ? -1.435 15.965 -3.599 1.00 84.19 252 ALA A CA 1
ATOM 1986 C C . ALA A 1 252 ? -2.270 15.501 -4.807 1.00 84.19 252 ALA A C 1
ATOM 1988 O O . ALA A 1 252 ? -1.836 14.666 -5.598 1.00 84.19 252 ALA A O 1
ATOM 1989 N N . LEU A 1 253 ? -3.458 16.085 -4.992 1.00 86.44 253 LEU A N 1
ATOM 1990 C CA . LEU A 1 253 ? -4.289 15.830 -6.170 1.00 86.44 253 LEU A CA 1
ATOM 1991 C C . LEU A 1 253 ? -3.650 16.381 -7.444 1.00 86.44 253 LEU A C 1
ATOM 1993 O O . LEU A 1 253 ? -3.706 15.740 -8.490 1.00 86.44 253 LEU A O 1
ATOM 1997 N N . ALA A 1 254 ? -3.022 17.554 -7.355 1.00 88.50 254 ALA A N 1
ATOM 1998 C CA . ALA A 1 254 ? -2.332 18.166 -8.485 1.00 88.50 254 ALA A CA 1
ATOM 1999 C C . ALA A 1 254 ? -1.163 17.307 -8.997 1.00 88.50 254 ALA A C 1
ATOM 2001 O O . ALA A 1 254 ? -0.940 17.244 -10.208 1.00 88.50 254 ALA A O 1
ATOM 2002 N N . GLU A 1 255 ? -0.441 16.644 -8.093 1.00 90.62 255 GLU A N 1
ATOM 2003 C CA . GLU A 1 255 ? 0.605 15.677 -8.440 1.00 90.62 255 GLU A CA 1
ATOM 2004 C C . GLU A 1 255 ? 0.009 14.458 -9.153 1.00 90.62 255 GLU A C 1
ATOM 2006 O O . GLU A 1 255 ? 0.404 14.158 -10.276 1.00 90.62 255 GLU A O 1
ATOM 2011 N N . LEU A 1 256 ? -1.056 13.865 -8.604 1.00 90.88 256 LEU A N 1
ATOM 2012 C CA . LEU A 1 256 ? -1.742 12.730 -9.230 1.00 90.88 256 LEU A CA 1
ATOM 2013 C C . LEU A 1 256 ? -2.275 13.048 -10.641 1.00 90.88 256 LEU A C 1
ATOM 2015 O O . LEU A 1 256 ? -2.184 12.215 -11.546 1.00 90.88 256 LEU A O 1
ATOM 2019 N N . PHE A 1 257 ? -2.801 14.257 -10.868 1.00 89.25 257 PHE A N 1
ATOM 2020 C CA . PHE A 1 257 ? -3.207 14.690 -12.211 1.00 89.25 257 PHE A CA 1
ATOM 2021 C C . PHE A 1 257 ? -2.018 14.793 -13.166 1.00 89.25 257 PHE A C 1
ATOM 2023 O O . PHE A 1 257 ? -2.133 14.420 -14.336 1.00 89.25 257 PHE A O 1
ATOM 2030 N N . ARG A 1 258 ? -0.882 15.301 -12.684 1.00 91.81 258 ARG A N 1
ATOM 2031 C CA . ARG A 1 258 ? 0.343 15.419 -13.476 1.00 91.81 258 ARG A CA 1
ATOM 2032 C C . ARG A 1 258 ? 0.861 14.042 -13.881 1.00 91.81 258 ARG A C 1
ATOM 2034 O O . ARG A 1 258 ? 1.086 13.835 -15.073 1.00 91.81 258 ARG A O 1
ATOM 2041 N N . ASP A 1 259 ? 0.937 13.117 -12.930 1.00 93.81 259 ASP A N 1
ATOM 2042 C CA . ASP A 1 259 ? 1.373 11.738 -13.156 1.00 93.81 259 ASP A CA 1
ATOM 2043 C C . ASP A 1 259 ? 0.471 11.042 -14.177 1.00 93.81 259 ASP A C 1
ATOM 2045 O O . ASP A 1 259 ? 0.941 10.421 -15.130 1.00 93.81 259 ASP A O 1
ATOM 2049 N N . TRP A 1 260 ? -0.848 11.212 -14.051 1.00 92.94 260 TRP A N 1
ATOM 2050 C CA . TRP A 1 260 ? -1.788 10.682 -15.034 1.00 92.94 260 TRP A CA 1
ATOM 2051 C C . TRP A 1 260 ? -1.562 11.260 -16.435 1.00 92.94 260 TRP A C 1
ATOM 2053 O O . TRP A 1 260 ? -1.586 10.526 -17.427 1.00 92.94 260 TRP A O 1
ATOM 2063 N N . HIS A 1 261 ? -1.345 12.571 -16.549 1.00 91.12 261 HIS A N 1
ATOM 2064 C CA . HIS A 1 261 ? -1.061 13.198 -17.838 1.00 91.12 261 HIS A CA 1
ATOM 2065 C C . HIS A 1 261 ? 0.247 12.695 -18.454 1.00 91.12 261 HIS A C 1
ATOM 2067 O O . HIS A 1 261 ? 0.312 12.548 -19.678 1.00 91.12 261 HIS A O 1
ATOM 2073 N N . GLU A 1 262 ? 1.259 12.411 -17.639 1.00 94.19 262 GLU A N 1
ATOM 2074 C CA . GLU A 1 262 ? 2.521 11.819 -18.076 1.00 94.19 262 GLU A CA 1
ATOM 2075 C C . GLU A 1 262 ? 2.331 10.382 -18.572 1.00 94.19 262 GLU A C 1
ATOM 2077 O O . GLU A 1 262 ? 2.662 10.090 -19.723 1.00 94.19 262 GLU A O 1
ATOM 2082 N N . ILE A 1 263 ? 1.681 9.524 -17.777 1.00 91.50 263 ILE A N 1
ATOM 2083 C CA . ILE A 1 263 ? 1.328 8.150 -18.172 1.00 91.50 263 ILE A CA 1
ATOM 2084 C C . ILE A 1 263 ? 0.539 8.165 -19.481 1.00 91.50 263 ILE A C 1
ATOM 2086 O O . ILE A 1 263 ? 0.834 7.418 -20.412 1.00 91.50 263 ILE A O 1
ATOM 2090 N N . ARG A 1 264 ? -0.445 9.061 -19.599 1.00 89.38 264 ARG A N 1
ATOM 2091 C CA . ARG A 1 264 ? -1.242 9.193 -20.817 1.00 89.38 264 ARG A CA 1
ATOM 2092 C C . ARG A 1 264 ? -0.390 9.575 -22.027 1.00 89.38 264 ARG A C 1
ATOM 2094 O O . ARG A 1 264 ? -0.673 9.073 -23.111 1.00 89.38 264 ARG A O 1
ATOM 2101 N N . ARG A 1 265 ? 0.598 10.465 -21.884 1.00 91.50 265 ARG A N 1
ATOM 2102 C CA . ARG A 1 265 ? 1.499 10.826 -22.994 1.00 91.50 265 ARG A CA 1
ATOM 2103 C C . ARG A 1 265 ? 2.280 9.608 -23.478 1.00 91.50 265 ARG A C 1
ATOM 2105 O O . ARG A 1 265 ? 2.315 9.389 -24.682 1.00 91.50 265 ARG A O 1
ATOM 2112 N N . ILE A 1 266 ? 2.800 8.804 -22.550 1.00 91.69 266 ILE A N 1
ATOM 2113 C CA . ILE A 1 266 ? 3.524 7.558 -22.848 1.00 91.69 266 ILE A CA 1
ATOM 2114 C C . ILE A 1 266 ? 2.607 6.528 -23.525 1.00 91.69 266 ILE A C 1
ATOM 2116 O O . ILE A 1 266 ? 3.023 5.815 -24.424 1.00 91.69 266 ILE A O 1
ATOM 2120 N N . LEU A 1 267 ? 1.338 6.463 -23.126 1.00 84.50 267 LEU A N 1
ATOM 2121 C CA . LEU A 1 267 ? 0.354 5.535 -23.693 1.00 84.50 267 LEU A CA 1
ATOM 2122 C C . LEU A 1 267 ? -0.178 5.940 -25.081 1.00 84.50 267 LEU A C 1
ATOM 2124 O O . LEU A 1 267 ? -0.893 5.166 -25.717 1.00 84.50 267 LEU A O 1
ATOM 2128 N N . VAL A 1 268 ? 0.057 7.179 -25.523 1.00 81.06 268 VAL A N 1
ATOM 2129 C CA . VAL A 1 268 ? -0.403 7.671 -26.835 1.00 81.06 268 VAL A CA 1
ATOM 2130 C C . VAL A 1 268 ? 0.661 7.500 -27.920 1.00 81.06 268 VAL A C 1
ATOM 2132 O O . VAL A 1 268 ? 0.275 7.400 -29.084 1.00 81.06 268 VAL A O 1
ATOM 2135 N N . THR A 1 269 ? 1.941 7.497 -27.544 1.00 71.81 269 THR A N 1
ATOM 2136 C CA . THR A 1 269 ? 3.079 7.174 -28.420 1.00 71.81 269 THR A CA 1
ATOM 2137 C C . THR A 1 269 ? 3.149 5.687 -28.708 1.00 71.81 269 THR A C 1
ATOM 2139 O O . THR A 1 269 ? 3.349 5.349 -29.893 1.00 71.81 269 THR A O 1
#

Mean predicted aligned error: 22.19 Å

Sequence (269 aa):
MKYERLEDAATFINERLRRAGYLRDIETICVHGAPESPLLADTAAGLVTEAQIANDKLVINTLNKLLNGIEALQKQLLAQEGRIKQLQRERPRSRDTSPSATKSHSRPSASPTPVPPIAITAQPAPALNRPQSRSIRKPIIDRAAQAQLRKYRLFIHHLRSQLRTSSRNTRPQDLTWHQVALPDVKKRPIPPVTTDLSKSLCSLTKQHAASQAALKDAKTFIEDANRYVYTRFVLDLRPSPPQSPHTSRDPALAELFRDWHEIRRILVT

Secondary structure (DSSP, 8-state):
---SSHHHHHHHHHHHHHHTTSS-TT-----TT----TTS-SSS-----HHHHHHHHHHHHHHHHHHHHHHHHHHHHHHHHHHHHHHHHHS---SS----------------------------------------------HHHHHHHHHHHHHHHHHHHHHHHHHHSSS---TTT----------------SSHHHHHHHHHHHHHHHHHHHHHHHHHHHHHHHHHHHHHHTS---PPPPPP-TT---HHHHHHHHHHHHHHHHHH-

Organism: NCBI:txid45286

pLDDT: mean 74.87, std 18.77, range [38.12, 96.5]

Radius of gyration: 34.74 Å; Cα contacts (8 Å, |Δi|>4): 62; chains: 1; bounding box: 81×88×75 Å

Solvent-accessible surface area (backbone atoms only — not comparable to full-atom values): 17624 Å² total; per-residue (Å²): 140,84,66,95,45,71,63,62,47,46,52,52,49,46,54,51,33,40,77,70,66,78,40,57,95,88,60,71,81,84,62,94,83,67,85,90,55,92,84,73,76,85,83,81,81,86,73,78,45,72,68,54,57,53,49,50,53,47,53,53,50,51,52,52,51,50,54,54,49,51,54,52,50,52,52,50,49,53,52,50,52,52,50,50,55,49,51,58,68,67,48,71,84,84,81,84,77,80,84,83,84,81,81,87,83,82,85,87,84,87,83,91,86,88,86,86,90,85,80,86,80,86,78,84,85,83,84,89,81,84,80,77,84,72,85,72,78,72,78,85,68,57,66,66,62,54,49,50,52,50,51,53,52,51,50,52,51,49,53,52,48,51,51,52,53,56,69,64,46,93,57,92,72,64,83,88,68,71,74,72,81,68,79,87,72,79,84,68,91,76,72,97,80,73,76,59,60,63,54,50,52,53,51,49,52,51,50,51,53,49,51,54,49,51,52,50,54,52,50,55,48,53,53,43,46,50,51,40,51,46,40,37,76,73,64,72,42,88,68,77,74,71,78,76,74,92,73,68,85,48,68,70,57,53,50,53,52,49,51,50,54,51,53,50,54,67,73,70,111

Foldseek 3Di:
DDDPDLVVLQVVLQVLCVVVVNDDPPDGDDQPRDPPDPPPPPDDDPPPDVVSVVVSVVVSVVSVVVSVVVVVVVVVVVVVVVVVVVVVVVVPPPDDDDDPDDDDDDDDDDDDDDDDDDDDDDDDDDDDDDDDDDPDDDPPPPVVVVVVVVVVVVVVVVVVVVVVVCVPPPDPPPPPDPPPPPPPPPDDDDDPPDPVVVVVVVVVVVVVVLVVVLVVLLVVLVVQLVVCCCCCPVVVDNDDHDDQPPPNPDVVSVVVVVVSVVVVVVVVD